Protein AF-A0A3D4JXI5-F1 (afdb_monomer)

Sequence (313 aa):
TSILQLLASNSNTFENLFPTVEKEKITVEIDEKLNSVN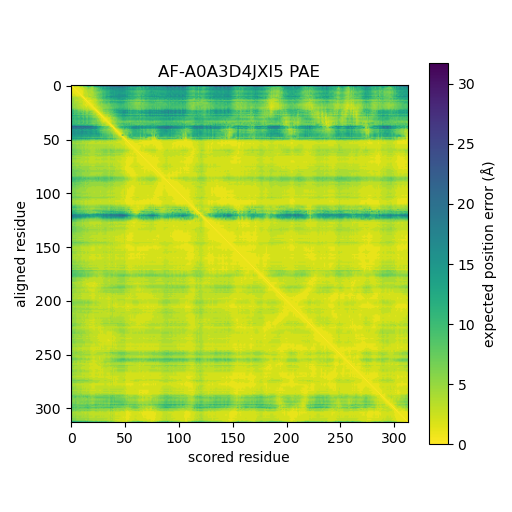PRNIIIKKHGIAQPKVFAPVFPGTNCEYDTLNAFAKEGAVISSLPLININHQLLDESIDAWVEEIKTSQILAFSGGFSAGDEPDGSAKFIVNVLKNEKMRNAVHELLDRDGMIIGICNGFQALVKSGLLPYGRIKDLDENSPTLAHNAIRRHISQMVNVKVVNDESPWLKGMKDQVFTIPISHGEGRFMASEAEIQKLYENGQIATQYLDLEGNIAHGMPFNPNNSLFGIEGITSPCGKIFGRMGHPERFAEGLFKNIPTVNYHNIFKNGVEYFK

Radius of gyration: 19.29 Å; Cα contacts (8 Å, |Δi|>4): 688; chains: 1; bounding box: 51×41×65 Å

Solvent-accessible surface area (backbone atoms only — not comparable to full-atom values): 16269 Å² total; per-residue (Å²): 134,53,71,67,55,54,52,49,60,66,55,59,77,46,32,93,82,56,47,83,58,53,94,71,78,68,80,59,90,72,69,73,83,40,59,36,69,48,75,65,88,57,84,80,71,90,65,67,35,87,56,40,29,35,34,32,71,39,50,59,48,43,72,31,52,68,41,44,44,50,45,31,40,76,58,50,32,44,71,47,71,52,67,56,42,73,90,45,72,67,49,32,52,54,31,51,54,53,48,37,57,48,43,74,73,29,41,31,44,41,34,40,24,54,32,29,57,72,23,47,97,80,43,69,18,49,54,55,27,55,52,49,66,36,66,67,46,38,51,37,55,49,52,32,46,75,73,70,27,36,38,41,16,29,34,31,15,19,40,20,34,29,73,26,23,32,30,64,68,61,43,78,46,92,79,60,94,75,52,56,43,61,37,62,12,65,53,71,45,72,45,74,51,77,34,37,34,31,26,76,35,24,82,26,59,47,37,56,91,37,54,76,42,72,37,39,32,44,35,72,46,41,53,58,11,36,46,60,49,70,70,56,50,50,51,34,31,25,48,40,22,47,23,27,28,18,20,42,95,89,67,46,79,11,68,22,59,81,37,14,67,30,46,14,49,66,10,46,44,23,39,26,12,75,63,25,44,33,40,28,26,45,52,41,59,44,78,62,53,94,86,55,66,81,92,43,88,66,54,58,90,62,60,41,44,46,31,54,42,59,58,32,65

pLDDT: mean 93.9, std 5.45, range [70.25, 98.88]

Nearest PDB structures (foldseek):
  7dw7-assembly1_A  TM=8.541E-01  e=3.099E-19  Salmonella enterica subsp. enterica serovar Typhimurium
  3ugj-assembly1_A  TM=8.564E-01  e=5.501E-19  Salmonella enterica subsp. enterica serovar Typhimurium
  4lgy-assembly1_A  TM=8.695E-01  e=3.496E-18  Salmonella enterica subsp. enterica serovar Typhimurium str. LT2
  6lyo-assembly1_A  TM=8.639E-01  e=3.496E-18  Salmonella enterica subsp. enterica serovar Typhimurium str. LT2
  3ujn-assembly1_A  TM=8.535E-01  e=3.971E-18  Salmonella enterica subsp. enterica serovar Typhimurium

Structure (mmCIF, N/CA/C/O backbone):
data_AF-A0A3D4JXI5-F1
#
_entry.id   AF-A0A3D4JXI5-F1
#
loop_
_atom_site.group_PDB
_atom_site.id
_atom_site.type_symbol
_atom_site.label_atom_id
_atom_site.label_alt_id
_atom_site.label_comp_id
_atom_site.label_asym_id
_atom_site.label_entity_id
_atom_site.label_seq_id
_atom_site.pdbx_PDB_ins_code
_atom_site.Cartn_x
_atom_site.Cartn_y
_atom_site.Cartn_z
_atom_site.occupancy
_atom_site.B_iso_or_equiv
_atom_site.auth_seq_id
_atom_site.auth_comp_id
_atom_site.auth_asym_id
_atom_site.auth_atom_id
_atom_site.pdbx_PDB_model_num
ATOM 1 N N . THR A 1 1 ? 18.768 6.872 -40.657 1.00 71.50 1 THR A N 1
ATOM 2 C CA . THR A 1 1 ? 18.827 6.281 -39.307 1.00 71.50 1 THR A CA 1
ATOM 3 C C . THR A 1 1 ? 17.462 5.732 -38.961 1.00 71.50 1 THR A C 1
ATOM 5 O O . THR A 1 1 ? 16.488 6.442 -39.176 1.00 71.50 1 THR A O 1
ATOM 8 N N . SER A 1 2 ? 17.354 4.476 -38.525 1.00 92.50 2 SER A N 1
ATOM 9 C CA . SER A 1 2 ? 16.072 3.897 -38.093 1.00 92.50 2 SER A CA 1
ATOM 10 C C . SER A 1 2 ? 15.667 4.412 -36.705 1.00 92.50 2 SER A C 1
ATOM 12 O O . SER A 1 2 ? 16.518 4.879 -35.947 1.00 92.50 2 SER A O 1
ATOM 14 N N . ILE A 1 3 ? 14.384 4.296 -36.341 1.00 91.00 3 ILE A N 1
ATOM 15 C CA . ILE A 1 3 ? 13.904 4.625 -34.983 1.00 91.00 3 ILE A CA 1
ATOM 16 C C . ILE A 1 3 ? 14.687 3.833 -33.927 1.00 91.00 3 ILE A C 1
ATOM 18 O O . ILE A 1 3 ? 15.113 4.399 -32.926 1.00 91.00 3 ILE A O 1
ATOM 22 N N . LEU A 1 4 ? 14.960 2.551 -34.187 1.00 89.44 4 LEU A N 1
ATOM 23 C CA . LEU A 1 4 ? 15.744 1.696 -33.291 1.00 89.44 4 LEU A CA 1
ATOM 24 C C . LEU A 1 4 ? 17.171 2.217 -33.083 1.00 89.44 4 LEU A C 1
ATOM 26 O O . LEU A 1 4 ? 17.667 2.213 -31.962 1.00 89.44 4 LEU A O 1
ATOM 30 N N . GLN A 1 5 ? 17.820 2.705 -34.144 1.00 89.06 5 GLN A N 1
ATOM 31 C CA . GLN A 1 5 ? 19.152 3.303 -34.036 1.00 89.06 5 GLN A CA 1
ATOM 32 C C . GLN A 1 5 ? 19.126 4.593 -33.208 1.00 89.06 5 GLN A C 1
ATOM 34 O O . GLN A 1 5 ? 20.015 4.797 -32.389 1.00 89.06 5 GLN A O 1
ATOM 39 N N . LEU A 1 6 ? 18.101 5.436 -33.379 1.00 91.62 6 LEU A N 1
ATOM 40 C CA . LEU A 1 6 ? 17.942 6.658 -32.584 1.00 91.62 6 LEU A CA 1
ATOM 41 C C . LEU A 1 6 ? 17.697 6.349 -31.101 1.00 91.62 6 LEU A C 1
ATOM 43 O O . LEU A 1 6 ? 18.315 6.974 -30.242 1.00 91.62 6 LEU A O 1
ATOM 47 N N . LEU A 1 7 ? 16.846 5.363 -30.800 1.00 86.62 7 LEU A N 1
ATOM 48 C CA . LEU A 1 7 ? 16.596 4.906 -29.430 1.00 86.62 7 LEU A CA 1
ATOM 49 C C . LEU A 1 7 ? 17.871 4.358 -28.783 1.00 86.62 7 LEU A C 1
ATOM 51 O O . LEU A 1 7 ? 18.199 4.746 -27.665 1.00 86.62 7 LEU A O 1
ATOM 55 N N . ALA A 1 8 ? 18.629 3.528 -29.503 1.00 86.25 8 ALA A N 1
ATOM 56 C CA . ALA A 1 8 ? 19.901 3.008 -29.015 1.00 86.25 8 ALA A CA 1
ATOM 57 C C . ALA A 1 8 ? 20.907 4.137 -28.731 1.00 86.25 8 ALA A C 1
ATOM 59 O O . ALA A 1 8 ? 21.524 4.159 -27.669 1.00 86.25 8 ALA A O 1
ATOM 60 N N . SER A 1 9 ? 21.048 5.116 -29.633 1.00 87.50 9 SER A N 1
ATOM 61 C CA . SER A 1 9 ? 21.922 6.276 -29.405 1.00 87.50 9 SER A CA 1
ATOM 62 C C . SER A 1 9 ? 21.508 7.101 -28.181 1.00 87.50 9 SER A C 1
ATOM 64 O O . SER A 1 9 ? 22.375 7.562 -27.439 1.00 87.50 9 SER A O 1
ATOM 66 N N . ASN A 1 10 ? 20.202 7.264 -27.952 1.00 86.06 10 ASN A N 1
ATOM 67 C CA . ASN A 1 10 ? 19.676 7.989 -26.800 1.00 86.06 10 ASN A CA 1
ATOM 68 C C . ASN A 1 10 ? 19.966 7.266 -25.474 1.00 86.06 10 ASN A C 1
ATOM 70 O O . ASN A 1 10 ? 20.426 7.895 -24.526 1.00 86.06 10 ASN A O 1
ATOM 74 N N . SER A 1 11 ? 19.737 5.952 -25.412 1.00 84.56 11 SER A N 1
ATOM 75 C CA . SER A 1 11 ? 19.880 5.189 -24.165 1.00 84.56 11 SER A CA 1
ATOM 76 C C . SER A 1 11 ? 21.339 4.854 -23.823 1.00 84.56 11 SER A C 1
ATOM 78 O O . SER A 1 11 ? 21.721 4.881 -22.658 1.00 84.56 11 SER A O 1
ATOM 80 N N . ASN A 1 12 ? 22.197 4.608 -24.820 1.00 87.69 12 ASN A N 1
ATOM 81 C CA . ASN A 1 12 ? 23.542 4.065 -24.581 1.00 87.69 12 ASN A CA 1
ATOM 82 C C . ASN A 1 12 ? 24.530 5.047 -23.935 1.00 87.69 12 ASN A C 1
ATOM 84 O O . ASN A 1 12 ? 25.480 4.612 -23.287 1.00 87.69 12 ASN A O 1
ATOM 88 N N . THR A 1 13 ? 24.348 6.360 -24.116 1.00 88.88 13 THR A N 1
ATOM 89 C CA . THR A 1 13 ? 25.360 7.364 -23.729 1.00 88.88 13 THR A CA 1
ATOM 90 C C . THR A 1 13 ? 25.667 7.341 -22.229 1.00 88.88 13 THR A C 1
ATOM 92 O O . THR A 1 13 ? 26.823 7.488 -21.835 1.00 88.88 13 THR A O 1
ATOM 95 N N . PHE A 1 14 ? 24.651 7.121 -21.391 1.00 88.88 14 PHE A N 1
ATOM 96 C CA . PHE A 1 14 ? 24.797 7.130 -19.935 1.00 88.88 14 PHE A CA 1
ATOM 97 C C . PHE A 1 14 ? 24.401 5.817 -19.259 1.00 88.88 14 PHE A C 1
ATOM 99 O O . PHE A 1 14 ? 24.351 5.783 -18.034 1.00 88.88 14 PHE A O 1
ATOM 106 N N . GLU A 1 15 ? 24.174 4.735 -20.006 1.00 89.38 15 GLU A N 1
ATOM 107 C CA . GLU A 1 15 ? 23.682 3.463 -19.452 1.00 89.38 15 GLU A CA 1
ATOM 108 C C . GLU A 1 15 ? 24.575 2.921 -18.318 1.00 89.38 15 GLU A C 1
ATOM 110 O O . GLU A 1 15 ? 24.085 2.422 -17.310 1.00 89.38 15 GLU A O 1
ATOM 115 N N . ASN A 1 16 ? 25.895 3.118 -18.417 1.00 86.62 16 ASN A N 1
ATOM 116 C CA . ASN A 1 16 ? 26.846 2.703 -17.377 1.00 86.62 16 ASN A CA 1
ATOM 117 C C . ASN A 1 16 ? 26.710 3.481 -16.051 1.00 86.62 16 ASN A C 1
ATOM 119 O O . ASN A 1 16 ? 27.114 2.973 -15.007 1.00 86.62 16 ASN A O 1
ATOM 123 N N . LEU A 1 17 ? 26.192 4.714 -16.087 1.00 87.44 17 LEU A N 1
ATOM 124 C CA . LEU A 1 17 ? 26.004 5.582 -14.913 1.00 87.44 17 LEU A CA 1
ATOM 125 C C . LEU A 1 17 ? 24.549 5.575 -14.425 1.00 87.44 17 LEU A C 1
ATOM 127 O O . LEU A 1 17 ? 24.283 5.624 -13.226 1.00 87.44 17 LEU A O 1
ATOM 131 N N . PHE A 1 18 ? 23.610 5.513 -15.364 1.00 87.31 18 PHE A N 1
ATOM 132 C CA . PHE A 1 18 ? 22.175 5.619 -15.164 1.00 87.31 18 PHE A CA 1
ATOM 133 C C . PHE A 1 18 ? 21.481 4.447 -15.859 1.00 87.31 18 PHE A C 1
ATOM 135 O O . PHE A 1 18 ? 20.815 4.669 -16.872 1.00 87.31 18 PHE A O 1
ATOM 142 N N . PRO A 1 19 ? 21.603 3.222 -15.314 1.00 88.69 19 PRO A N 1
ATOM 143 C CA . PRO A 1 19 ? 21.031 2.041 -15.941 1.00 88.69 19 PRO A CA 1
ATOM 144 C C . PRO A 1 19 ? 19.531 2.221 -16.171 1.00 88.69 19 PRO A C 1
ATOM 146 O O . PRO A 1 19 ? 18.818 2.749 -15.303 1.00 88.69 19 PRO A O 1
ATOM 149 N N . THR A 1 20 ? 19.084 1.817 -17.355 1.00 87.88 20 THR A N 1
ATOM 150 C CA . THR A 1 20 ? 17.682 1.813 -17.792 1.00 87.88 20 THR A CA 1
ATOM 151 C C . THR A 1 20 ? 17.070 0.417 -17.758 1.00 87.88 20 THR A C 1
ATOM 153 O O . THR A 1 20 ? 15.849 0.290 -17.808 1.00 87.88 20 THR A O 1
ATOM 156 N N . VAL A 1 21 ? 17.908 -0.609 -17.608 1.00 89.94 21 VAL A N 1
ATOM 157 C CA . VAL A 1 21 ? 17.523 -2.006 -17.405 1.00 89.94 21 VAL A CA 1
ATOM 158 C C . VAL A 1 21 ? 18.323 -2.617 -16.259 1.00 89.94 21 VAL A C 1
ATOM 160 O O . VAL A 1 21 ? 19.454 -2.221 -15.965 1.00 89.94 21 VAL A O 1
ATOM 163 N N . GLU A 1 22 ? 17.734 -3.583 -15.568 1.00 90.94 22 GLU A N 1
ATOM 164 C CA . GLU A 1 22 ? 18.432 -4.358 -14.553 1.00 90.94 22 GLU A CA 1
ATOM 165 C C . GLU A 1 22 ? 19.528 -5.248 -15.155 1.00 90.94 22 GLU A C 1
ATOM 167 O O . GLU A 1 22 ? 19.431 -5.728 -16.282 1.00 90.94 22 GLU A O 1
ATOM 172 N N . LYS A 1 23 ? 20.576 -5.514 -14.367 1.00 86.81 23 LYS A N 1
ATOM 173 C CA . LYS A 1 23 ? 21.650 -6.440 -14.765 1.00 86.81 23 LYS A CA 1
ATOM 174 C C . LYS A 1 23 ? 21.191 -7.896 -14.796 1.00 86.81 23 LYS A C 1
ATOM 176 O O . LYS A 1 23 ? 21.670 -8.675 -15.610 1.00 86.81 23 LYS A O 1
ATOM 181 N N . GLU A 1 24 ? 20.299 -8.251 -13.876 1.00 84.69 24 GLU A N 1
ATOM 182 C CA . GLU A 1 24 ? 19.802 -9.609 -13.691 1.00 84.69 24 GLU A CA 1
ATOM 183 C C . GLU A 1 24 ? 18.286 -9.584 -13.545 1.00 84.69 24 GLU A C 1
ATOM 185 O O . GLU A 1 24 ? 17.730 -8.931 -12.654 1.00 84.69 24 GLU A O 1
ATOM 190 N N . LYS A 1 25 ? 17.627 -10.343 -14.416 1.00 80.75 25 LYS A N 1
ATOM 191 C CA . LYS A 1 25 ? 16.195 -10.600 -14.364 1.00 80.75 25 LYS A CA 1
ATOM 192 C C . LYS A 1 25 ? 15.970 -11.898 -13.599 1.00 80.75 25 LYS A C 1
ATOM 194 O O . LYS A 1 25 ? 16.387 -12.963 -14.050 1.00 80.75 25 LYS A O 1
ATOM 199 N N . ILE A 1 26 ? 15.334 -11.797 -12.435 1.00 79.69 26 ILE A N 1
ATOM 200 C CA . ILE A 1 26 ? 14.992 -12.962 -11.617 1.00 79.69 26 ILE A CA 1
ATOM 201 C C . ILE A 1 26 ? 13.543 -13.314 -11.918 1.00 79.69 26 ILE A C 1
ATOM 203 O O . ILE A 1 26 ? 12.643 -12.495 -11.723 1.00 79.69 26 ILE A O 1
ATOM 207 N N . THR A 1 27 ? 13.332 -14.532 -12.396 1.00 83.31 27 THR A N 1
ATOM 208 C CA . THR A 1 27 ? 12.001 -15.056 -12.693 1.00 83.31 27 THR A CA 1
ATOM 209 C C . THR A 1 27 ? 11.683 -16.126 -11.667 1.00 83.31 27 THR A C 1
ATOM 211 O O . THR A 1 27 ? 12.518 -16.974 -11.373 1.00 83.31 27 THR A O 1
ATOM 214 N N . VAL A 1 28 ? 10.484 -16.043 -11.108 1.00 84.12 28 VAL A N 1
ATOM 215 C CA . VAL A 1 28 ? 9.896 -17.092 -10.283 1.00 84.12 28 VAL A CA 1
ATOM 216 C C . VAL A 1 28 ? 8.708 -17.586 -11.088 1.00 84.12 28 VAL A C 1
ATOM 218 O O . VAL A 1 28 ? 7.843 -16.779 -11.429 1.00 84.12 28 VAL A O 1
ATOM 221 N N . GLU A 1 29 ? 8.712 -18.860 -11.458 1.00 81.62 29 GLU A N 1
ATOM 222 C CA . GLU A 1 29 ? 7.625 -19.477 -12.213 1.00 81.62 29 GLU A CA 1
ATOM 223 C C . GLU A 1 29 ? 6.765 -20.283 -11.246 1.00 81.62 29 GLU A C 1
ATOM 225 O O . GLU A 1 29 ? 7.234 -21.226 -10.616 1.00 81.62 29 GLU A O 1
ATOM 230 N N . ILE A 1 30 ? 5.502 -19.890 -11.108 1.00 85.19 30 ILE A N 1
ATOM 231 C CA . ILE A 1 30 ? 4.518 -20.580 -10.273 1.00 85.19 30 ILE A CA 1
ATOM 232 C C . ILE A 1 30 ? 3.360 -20.974 -11.180 1.00 85.19 30 ILE A C 1
ATOM 234 O O . ILE A 1 30 ? 2.930 -20.175 -12.012 1.00 85.19 30 ILE A O 1
ATOM 238 N N . ASP A 1 31 ? 2.858 -22.202 -11.029 1.00 85.75 31 ASP A N 1
ATOM 239 C CA . ASP A 1 31 ? 1.669 -22.652 -11.756 1.00 85.75 31 ASP A CA 1
ATOM 240 C C . ASP A 1 31 ? 0.478 -21.771 -11.362 1.00 85.75 31 ASP A C 1
ATOM 242 O O . ASP A 1 31 ? 0.064 -21.755 -10.203 1.00 85.75 31 ASP A O 1
ATOM 246 N N . GLU A 1 32 ? -0.090 -21.048 -12.329 1.00 80.31 32 GLU A N 1
ATOM 247 C CA . GLU A 1 32 ? -1.225 -20.149 -12.107 1.00 80.31 32 GLU A CA 1
ATOM 248 C C . GLU A 1 32 ? -2.439 -20.858 -11.488 1.00 80.31 32 GLU A C 1
ATOM 250 O O . GLU A 1 32 ? -3.246 -20.235 -10.794 1.00 80.31 32 GLU A O 1
ATOM 255 N N . LYS A 1 33 ? -2.552 -22.182 -11.671 1.00 85.19 33 LYS A N 1
ATOM 256 C CA . LYS A 1 33 ? -3.596 -23.004 -11.040 1.00 85.19 33 LYS A CA 1
ATOM 257 C C . LYS A 1 33 ? -3.494 -23.039 -9.521 1.00 85.19 33 LYS A C 1
ATOM 259 O O . LYS A 1 33 ? -4.474 -23.400 -8.878 1.00 85.19 33 LYS A O 1
ATOM 264 N N . LEU A 1 34 ? -2.339 -22.687 -8.958 1.00 86.62 34 LEU A N 1
ATOM 265 C CA . LEU A 1 34 ? -2.133 -22.591 -7.519 1.00 86.62 34 LEU A CA 1
ATOM 266 C C . LEU A 1 34 ? -2.737 -21.319 -6.923 1.00 86.62 34 LEU A C 1
ATOM 268 O O . LEU A 1 34 ? -2.837 -21.236 -5.706 1.00 86.62 34 LEU A O 1
ATOM 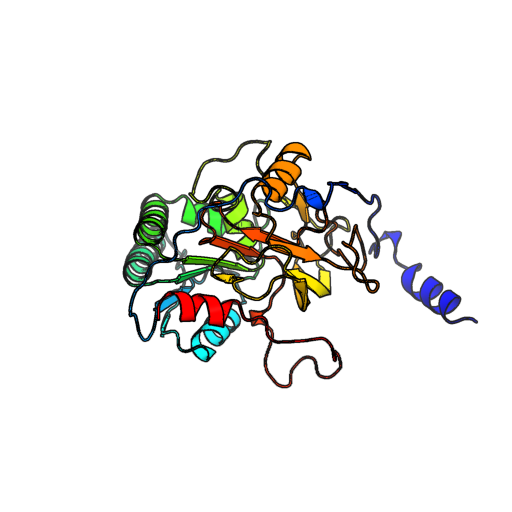272 N N . ASN A 1 35 ? -3.181 -20.343 -7.721 1.00 86.44 35 ASN A N 1
ATOM 273 C CA . ASN A 1 35 ? -3.765 -19.123 -7.172 1.00 86.44 35 ASN A CA 1
ATOM 274 C C . ASN A 1 35 ? -4.981 -19.443 -6.292 1.00 86.44 35 ASN A C 1
ATOM 276 O O . ASN A 1 35 ? -6.023 -19.873 -6.788 1.00 86.44 35 ASN A O 1
ATOM 280 N N . SER A 1 36 ? -4.870 -19.148 -4.996 1.00 85.88 36 SER A N 1
ATOM 281 C CA . SER A 1 36 ? -5.967 -19.295 -4.031 1.00 85.88 36 SER A CA 1
ATOM 282 C C . SER A 1 36 ? -6.486 -20.736 -3.872 1.00 85.88 36 SER A C 1
ATOM 284 O O . SER A 1 36 ? -7.653 -20.942 -3.538 1.00 85.88 36 SER A O 1
ATOM 286 N N . VAL A 1 37 ? -5.639 -21.753 -4.092 1.00 87.38 37 VAL A N 1
ATOM 287 C CA . VAL A 1 37 ? -6.002 -23.167 -3.843 1.00 87.38 37 VAL A CA 1
ATOM 288 C C . VAL A 1 37 ? -6.237 -23.483 -2.368 1.00 87.38 37 VAL A C 1
ATOM 290 O O . VAL A 1 37 ? -6.928 -24.454 -2.061 1.00 87.38 37 VAL A O 1
ATOM 293 N N . ASN A 1 38 ? -5.710 -22.655 -1.462 1.00 83.31 38 ASN A N 1
ATOM 294 C CA . ASN A 1 38 ? -6.035 -22.669 -0.042 1.00 83.31 38 ASN A CA 1
ATOM 295 C C . ASN A 1 38 ? -7.099 -21.585 0.219 1.00 83.31 38 ASN A C 1
ATOM 297 O O . ASN A 1 38 ? -6.740 -20.440 0.517 1.00 83.31 38 ASN A O 1
ATOM 301 N N . PRO A 1 39 ? -8.404 -21.901 0.088 1.00 70.25 39 PRO A N 1
ATOM 302 C CA . PRO A 1 39 ? -9.462 -20.901 0.156 1.00 70.25 39 PRO A CA 1
ATOM 303 C C . PRO A 1 39 ? -9.462 -20.192 1.510 1.00 70.25 39 PRO A C 1
ATOM 305 O O . PRO A 1 39 ? -9.498 -20.825 2.571 1.00 70.25 39 PRO A O 1
ATOM 308 N N . ARG A 1 40 ? -9.465 -18.858 1.479 1.00 82.81 40 ARG A N 1
ATOM 309 C CA . ARG A 1 40 ? -9.538 -18.035 2.688 1.00 82.81 40 ARG A CA 1
ATOM 310 C C . ARG A 1 40 ? -10.986 -17.767 3.058 1.00 82.81 40 ARG A C 1
ATOM 312 O O . ARG A 1 40 ? -11.760 -17.236 2.266 1.00 82.81 40 ARG A O 1
ATOM 319 N N . ASN A 1 41 ? -11.348 -18.049 4.306 1.00 75.69 41 ASN A N 1
ATOM 320 C CA . ASN A 1 41 ? -12.640 -17.629 4.836 1.00 75.69 41 ASN A CA 1
ATOM 321 C C . ASN A 1 41 ? -12.564 -16.170 5.314 1.00 75.69 41 ASN A C 1
ATOM 323 O O . ASN A 1 41 ? -12.310 -15.897 6.490 1.00 75.69 41 ASN A O 1
ATOM 327 N N . ILE A 1 42 ? -12.735 -15.223 4.388 1.00 83.81 42 ILE A N 1
ATOM 328 C CA . ILE A 1 42 ? -12.790 -13.794 4.712 1.00 83.81 42 ILE A CA 1
ATOM 329 C C . ILE A 1 42 ? -14.192 -13.455 5.214 1.00 83.81 42 ILE A C 1
ATOM 331 O O . ILE A 1 42 ? -15.161 -13.394 4.458 1.00 83.81 42 ILE A O 1
ATOM 335 N N . ILE A 1 43 ? -14.290 -13.192 6.515 1.00 81.88 43 ILE A N 1
ATOM 336 C CA . ILE A 1 43 ? -15.542 -12.775 7.142 1.00 81.88 43 ILE A CA 1
ATOM 337 C C . ILE A 1 43 ? -15.817 -11.309 6.773 1.00 81.88 43 ILE A C 1
ATOM 339 O O . ILE A 1 43 ? -15.021 -10.407 7.052 1.00 81.88 43 ILE A O 1
ATOM 343 N N . ILE A 1 44 ? -16.965 -11.074 6.141 1.00 81.19 44 ILE A N 1
ATOM 344 C CA . ILE A 1 44 ? -17.505 -9.744 5.842 1.00 81.19 44 ILE A CA 1
ATOM 345 C C . ILE A 1 44 ? -18.611 -9.466 6.856 1.00 81.19 44 ILE A C 1
ATOM 347 O O . ILE A 1 44 ? -19.638 -10.149 6.847 1.00 81.19 44 ILE A O 1
ATOM 351 N N . LYS A 1 45 ? -18.402 -8.499 7.755 1.00 83.50 45 LYS A N 1
ATOM 352 C CA . LYS A 1 45 ? -19.417 -8.110 8.740 1.00 83.50 45 LYS A CA 1
ATOM 353 C C . LYS A 1 45 ? -20.302 -7.002 8.177 1.00 83.50 45 LYS A C 1
ATOM 355 O O . LYS A 1 45 ? -19.899 -6.237 7.308 1.00 83.50 45 LYS A O 1
ATOM 360 N N . LYS A 1 46 ? -21.529 -6.916 8.691 1.00 84.19 46 LYS A N 1
ATOM 361 C CA . LYS A 1 46 ? -22.424 -5.784 8.441 1.00 84.19 46 LYS A CA 1
ATOM 362 C C . LYS A 1 46 ? -22.225 -4.758 9.552 1.00 84.19 46 LYS A C 1
ATOM 364 O O . LYS A 1 46 ? -22.387 -5.107 10.718 1.00 84.19 46 LYS A O 1
ATOM 369 N N . HIS A 1 47 ? -21.907 -3.519 9.192 1.00 88.31 47 HIS A N 1
ATOM 370 C CA . HIS A 1 47 ? -21.629 -2.454 10.159 1.00 88.31 47 HIS A CA 1
ATOM 371 C C . HIS A 1 47 ? -22.770 -1.434 10.265 1.00 88.31 47 HIS A C 1
ATOM 373 O O . HIS A 1 47 ? -23.126 -1.052 11.378 1.00 88.31 47 HIS A O 1
ATOM 379 N N . GLY A 1 48 ? -23.376 -1.023 9.141 1.00 83.75 48 GLY A N 1
ATOM 380 C CA . GLY A 1 48 ? -24.428 0.000 9.133 1.00 83.75 48 GLY A CA 1
ATOM 381 C C . GLY A 1 48 ? -23.910 1.414 9.422 1.00 83.75 48 GLY A C 1
ATOM 382 O O . GLY A 1 48 ? -24.651 2.242 9.953 1.00 83.75 48 GLY A O 1
ATOM 383 N N . ILE A 1 49 ? -22.634 1.688 9.132 1.00 88.50 49 ILE A N 1
ATOM 384 C CA . ILE A 1 49 ? -21.977 2.975 9.379 1.00 88.50 49 ILE A CA 1
ATOM 385 C C . ILE A 1 49 ? -22.097 3.822 8.111 1.00 88.50 49 ILE A C 1
ATOM 387 O O . ILE A 1 49 ? -21.383 3.616 7.134 1.00 88.50 49 ILE A O 1
ATOM 391 N N . ALA A 1 50 ? -22.987 4.816 8.136 1.00 84.44 50 ALA A N 1
ATOM 392 C CA . ALA A 1 50 ? -23.276 5.645 6.963 1.00 84.44 50 ALA A CA 1
ATOM 393 C C . ALA A 1 50 ? -22.039 6.377 6.401 1.00 84.44 50 ALA A C 1
ATOM 395 O O . ALA A 1 50 ? -21.911 6.529 5.185 1.00 84.44 50 ALA A O 1
ATOM 396 N N . GLN A 1 51 ? -21.140 6.828 7.281 1.00 93.06 51 GLN A N 1
ATOM 397 C CA . GLN A 1 51 ? -19.906 7.531 6.927 1.00 93.06 51 GLN A CA 1
ATOM 398 C C . GLN A 1 51 ? -18.747 7.004 7.789 1.00 93.06 51 GLN A C 1
ATOM 400 O O . GLN A 1 51 ? -18.574 7.470 8.918 1.00 93.06 51 GLN A O 1
ATOM 405 N N . PRO A 1 52 ? -17.975 6.007 7.320 1.00 97.38 52 PRO A N 1
ATOM 406 C CA . PRO A 1 52 ? -16.823 5.518 8.069 1.00 97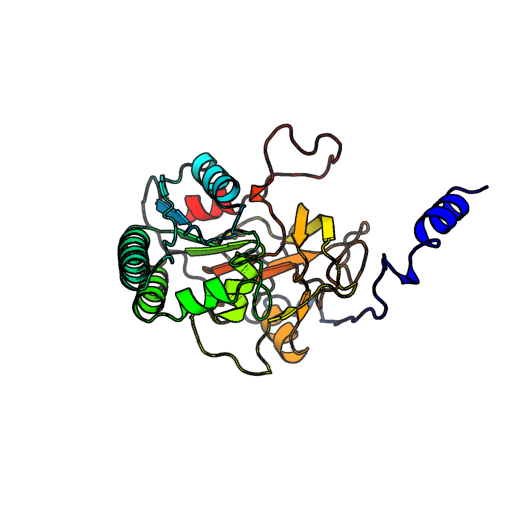.38 52 PRO A CA 1
ATOM 407 C C . PRO A 1 52 ? -15.757 6.607 8.207 1.00 97.38 52 PRO A C 1
ATOM 409 O O . PRO A 1 52 ? -15.537 7.398 7.285 1.00 97.38 52 PRO A O 1
ATOM 412 N N . LYS A 1 53 ? -15.078 6.625 9.356 1.00 98.56 53 LYS A N 1
ATOM 413 C CA . LYS A 1 53 ? -13.958 7.529 9.615 1.00 98.56 53 LYS A CA 1
ATOM 414 C C . LYS A 1 53 ? -12.638 6.888 9.177 1.00 98.56 53 LYS A C 1
ATOM 416 O O . LYS A 1 53 ? -12.333 5.751 9.548 1.00 98.56 53 LYS A O 1
ATOM 421 N N . VAL A 1 54 ? -11.861 7.632 8.399 1.00 98.81 54 VAL A N 1
ATOM 422 C CA . VAL A 1 54 ? -10.513 7.288 7.942 1.00 98.81 54 VAL A CA 1
ATOM 423 C C . VAL A 1 54 ? -9.524 8.183 8.673 1.00 98.81 54 VAL A C 1
ATOM 425 O O . VAL A 1 54 ? -9.625 9.408 8.595 1.00 98.81 54 VAL A O 1
ATOM 428 N N . PHE A 1 55 ? -8.552 7.576 9.343 1.00 98.75 55 PHE A N 1
ATOM 429 C CA . PHE A 1 55 ? -7.428 8.289 9.934 1.00 98.75 55 PHE A CA 1
ATOM 430 C C . PHE A 1 55 ? -6.147 8.005 9.148 1.00 98.75 55 PHE A C 1
ATOM 432 O O . PHE A 1 55 ? -5.795 6.844 8.926 1.00 98.75 55 PHE A O 1
ATOM 439 N N . ALA A 1 56 ? -5.450 9.066 8.741 1.00 98.50 56 ALA A N 1
ATOM 440 C CA . ALA A 1 56 ? -4.118 8.983 8.153 1.00 98.50 56 ALA A CA 1
ATOM 441 C C . ALA A 1 56 ? -3.105 9.737 9.034 1.00 98.50 56 ALA A C 1
ATOM 443 O O . ALA A 1 56 ? -3.134 10.973 9.074 1.00 98.50 56 ALA A O 1
ATOM 444 N N . PRO A 1 57 ? -2.213 9.034 9.753 1.00 97.94 57 PRO A N 1
ATOM 445 C CA . PRO A 1 57 ? -1.121 9.680 10.470 1.00 97.94 57 PRO A CA 1
ATOM 446 C C . PRO A 1 57 ? -0.167 10.381 9.495 1.00 97.94 57 PRO A C 1
ATOM 448 O O . PRO A 1 57 ? 0.204 9.812 8.467 1.00 97.94 57 PRO A O 1
ATOM 451 N N . VAL A 1 58 ? 0.259 11.600 9.835 1.00 97.69 58 VAL A N 1
ATOM 452 C CA . VAL A 1 58 ? 1.225 12.377 9.042 1.00 97.69 58 VAL A CA 1
ATOM 453 C C . VAL A 1 58 ? 2.588 12.278 9.717 1.00 97.69 58 VAL A C 1
ATOM 455 O O . VAL A 1 58 ? 2.779 12.757 10.837 1.00 97.69 58 VAL A O 1
ATOM 458 N N . PHE A 1 59 ? 3.553 11.661 9.045 1.00 96.31 59 PHE A N 1
ATOM 459 C CA . PHE A 1 59 ? 4.925 11.577 9.529 1.00 96.31 59 PHE A CA 1
ATOM 460 C C . PHE A 1 59 ? 5.763 12.712 8.924 1.00 96.31 59 PHE A C 1
ATOM 462 O O . PHE A 1 59 ? 5.558 13.103 7.777 1.00 96.31 59 PHE A O 1
ATOM 469 N N . PRO A 1 60 ? 6.778 13.225 9.636 1.00 94.69 60 PRO A N 1
ATOM 470 C CA . PRO A 1 60 ? 7.832 14.010 9.008 1.00 94.69 60 PRO A CA 1
ATOM 471 C C . PRO A 1 60 ? 8.380 13.316 7.745 1.00 94.69 60 PRO A C 1
ATOM 473 O O . PRO A 1 60 ? 8.984 12.248 7.837 1.00 94.69 60 PRO A O 1
ATOM 476 N N . GLY A 1 61 ? 8.160 13.916 6.571 1.00 93.12 61 GLY A N 1
ATOM 477 C CA . GLY A 1 61 ? 8.662 13.446 5.271 1.00 93.12 61 GLY A CA 1
ATOM 478 C C . GLY A 1 61 ? 7.683 12.623 4.419 1.00 93.12 61 GLY A C 1
ATOM 479 O O . GLY A 1 61 ? 7.930 12.444 3.222 1.00 93.12 61 GLY A O 1
ATOM 480 N N . THR A 1 62 ? 6.558 12.158 4.970 1.00 94.75 62 THR A N 1
ATOM 481 C CA . THR A 1 62 ? 5.468 11.637 4.127 1.00 94.75 62 THR A CA 1
ATOM 482 C C . THR A 1 62 ? 4.823 12.787 3.335 1.00 94.75 62 THR A C 1
ATOM 484 O O . THR A 1 62 ? 4.984 13.958 3.692 1.00 94.75 62 THR A O 1
ATOM 487 N N . ASN A 1 63 ? 4.259 12.489 2.156 1.00 96.06 63 ASN A N 1
ATOM 488 C CA . ASN A 1 63 ? 3.874 13.538 1.195 1.00 96.06 63 ASN A CA 1
ATOM 489 C C . ASN A 1 63 ? 2.674 13.212 0.286 1.00 96.06 63 ASN A C 1
ATOM 491 O O . ASN A 1 63 ? 2.433 13.931 -0.682 1.00 96.06 63 ASN A O 1
ATOM 495 N N . CYS A 1 64 ? 1.952 12.124 0.558 1.00 96.81 64 CYS A N 1
ATOM 496 C CA . CYS A 1 64 ? 0.790 11.677 -0.226 1.00 96.81 64 CYS A CA 1
ATOM 497 C C . CYS A 1 64 ? -0.494 11.579 0.625 1.00 96.81 64 CYS A C 1
ATOM 499 O O . CYS A 1 64 ? -1.472 10.954 0.216 1.00 96.81 64 CYS A O 1
ATOM 501 N N . GLU A 1 65 ? -0.504 12.141 1.835 1.00 96.31 65 GLU A N 1
ATOM 502 C CA . GLU A 1 65 ? -1.621 12.047 2.782 1.00 96.31 65 GLU A CA 1
ATOM 503 C C . GLU A 1 65 ? -2.841 12.792 2.278 1.00 96.31 65 GLU A C 1
ATOM 505 O O . GLU A 1 65 ? -3.944 12.259 2.340 1.00 96.31 65 GLU A O 1
ATOM 510 N N . TYR A 1 66 ? -2.652 13.994 1.735 1.00 96.00 66 TYR A N 1
ATOM 511 C CA . TYR A 1 66 ? -3.760 14.760 1.176 1.00 96.00 66 TYR A CA 1
ATOM 512 C C . TYR A 1 66 ? -4.377 14.060 -0.031 1.00 96.00 66 TYR A C 1
ATOM 514 O O . TYR A 1 66 ? -5.598 13.985 -0.102 1.00 96.00 66 TYR A O 1
ATOM 522 N N . ASP A 1 67 ? -3.574 13.478 -0.923 1.00 96.75 67 ASP A N 1
ATOM 523 C CA . ASP A 1 67 ? -4.090 12.695 -2.051 1.00 96.75 67 ASP A CA 1
ATOM 524 C C . ASP A 1 67 ? -4.898 11.487 -1.550 1.00 96.75 67 ASP A C 1
ATOM 526 O O . ASP A 1 67 ? -6.040 11.274 -1.961 1.00 96.75 67 ASP A O 1
ATOM 530 N N . THR A 1 68 ? -4.344 10.747 -0.582 1.00 98.00 68 THR A N 1
ATOM 531 C CA . THR A 1 68 ? -4.989 9.575 0.030 1.00 98.00 68 THR A CA 1
ATOM 532 C C . THR A 1 68 ? -6.313 9.944 0.704 1.00 98.00 68 THR A C 1
ATOM 534 O O . THR A 1 68 ? -7.336 9.296 0.477 1.00 98.00 68 THR A O 1
ATOM 537 N N . LEU A 1 69 ? -6.327 11.002 1.518 1.00 97.94 69 LEU A N 1
ATOM 538 C CA . LEU A 1 69 ? -7.523 11.460 2.225 1.00 97.94 69 LEU A CA 1
ATOM 539 C C . LEU A 1 69 ? -8.560 12.031 1.256 1.00 97.94 69 LEU A C 1
ATOM 541 O O . LEU A 1 69 ? -9.740 11.723 1.395 1.00 97.94 69 LEU A O 1
ATOM 545 N N . ASN A 1 70 ? -8.147 12.788 0.238 1.00 97.44 70 ASN A N 1
ATOM 546 C CA . ASN A 1 70 ? -9.054 13.291 -0.793 1.00 97.44 70 ASN A CA 1
ATOM 547 C C . ASN A 1 70 ? -9.727 12.142 -1.556 1.00 97.44 70 ASN A C 1
ATOM 549 O O . ASN A 1 70 ? -10.929 12.206 -1.824 1.00 97.44 70 ASN A O 1
ATOM 553 N N . ALA A 1 71 ? -8.987 11.068 -1.854 1.00 97.75 71 ALA A N 1
ATOM 554 C CA . ALA A 1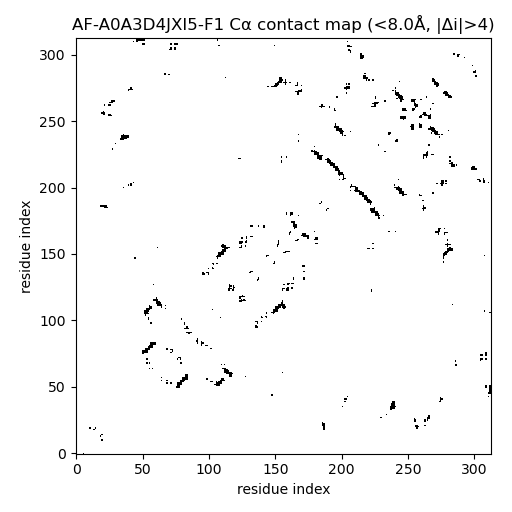 71 ? -9.536 9.878 -2.495 1.00 97.75 71 ALA A CA 1
ATOM 555 C C . ALA A 1 71 ? -10.605 9.188 -1.628 1.00 97.75 71 ALA A C 1
ATOM 557 O O . ALA A 1 71 ? -11.635 8.781 -2.156 1.00 97.75 71 ALA A O 1
ATOM 558 N N . PHE A 1 72 ? -10.419 9.113 -0.306 1.00 98.31 72 PHE A N 1
ATOM 559 C CA . PHE A 1 72 ? -11.439 8.599 0.618 1.00 98.31 72 PHE A CA 1
ATOM 560 C C . PHE A 1 72 ? -12.629 9.550 0.811 1.00 98.31 72 PHE A C 1
ATOM 562 O O . PHE A 1 72 ? -13.780 9.107 0.839 1.00 98.31 72 PHE A O 1
ATOM 569 N N . ALA A 1 73 ? -12.374 10.854 0.929 1.00 98.06 73 ALA A N 1
ATOM 570 C CA . ALA A 1 73 ? -13.412 11.868 1.098 1.00 98.06 73 ALA A CA 1
ATOM 571 C C . ALA A 1 73 ? -14.368 11.896 -0.102 1.00 98.06 73 ALA A C 1
ATOM 573 O O . ALA A 1 73 ? -15.582 11.991 0.080 1.00 98.06 73 ALA A O 1
ATOM 574 N N . LYS A 1 74 ? -13.838 11.723 -1.323 1.00 97.00 74 LYS A N 1
ATOM 575 C CA . LYS A 1 74 ? -14.631 11.605 -2.557 1.00 97.00 74 LYS A CA 1
ATOM 576 C C . LYS A 1 74 ? -15.657 10.466 -2.500 1.00 97.00 74 LYS A C 1
ATOM 578 O O . LYS A 1 74 ? -16.748 10.605 -3.044 1.00 97.00 74 LYS A O 1
ATOM 583 N N . GLU A 1 75 ? -15.337 9.379 -1.803 1.00 97.50 75 GLU A N 1
ATOM 584 C CA . GLU A 1 75 ? -16.202 8.199 -1.654 1.00 97.50 75 GLU A CA 1
ATOM 585 C C . GLU A 1 75 ? -17.159 8.304 -0.442 1.00 97.50 75 GLU A C 1
ATOM 587 O O . GLU A 1 75 ? -17.985 7.419 -0.180 1.00 97.50 75 GLU A O 1
ATOM 592 N N . GLY A 1 76 ? -17.100 9.428 0.284 1.00 97.25 76 GLY A N 1
ATOM 593 C CA . GLY A 1 76 ? -18.002 9.774 1.382 1.00 97.25 76 GLY A CA 1
ATOM 594 C C . GLY A 1 76 ? -17.507 9.385 2.777 1.00 97.25 76 GLY A C 1
ATOM 595 O O . GLY A 1 76 ? -18.329 9.272 3.687 1.00 97.25 76 GLY A O 1
ATOM 596 N N . ALA A 1 77 ? -16.203 9.156 2.955 1.00 98.25 77 ALA A N 1
ATOM 597 C CA . ALA A 1 77 ? -15.609 8.969 4.279 1.00 98.25 77 ALA A CA 1
ATOM 598 C C . ALA A 1 77 ? -15.472 10.294 5.046 1.00 98.25 77 ALA A C 1
ATOM 600 O O . ALA A 1 77 ? -15.218 11.345 4.457 1.00 98.25 77 ALA A O 1
ATOM 601 N N . VAL A 1 78 ? -15.539 10.223 6.377 1.00 98.50 78 VAL A N 1
ATOM 602 C CA . VAL A 1 78 ? -15.046 11.301 7.246 1.00 98.50 78 VAL A CA 1
ATOM 603 C C . VAL A 1 78 ? -13.536 11.141 7.371 1.00 98.50 78 VAL A C 1
ATOM 605 O O . VAL A 1 78 ? -13.064 10.081 7.771 1.00 98.50 78 VAL A O 1
ATOM 608 N N . ILE A 1 79 ? -12.771 12.174 7.034 1.00 98.56 79 ILE A N 1
ATOM 609 C CA . ILE A 1 79 ? -11.306 12.112 7.029 1.00 98.56 79 ILE A CA 1
ATOM 610 C C . ILE A 1 79 ? -10.703 12.837 8.233 1.00 98.56 79 ILE A C 1
ATOM 612 O O . ILE A 1 79 ? -11.211 13.870 8.664 1.00 98.56 79 ILE A O 1
ATOM 616 N N . SER A 1 80 ? -9.614 12.293 8.770 1.00 98.31 80 SER A N 1
ATOM 617 C CA . SER A 1 80 ? -8.837 12.890 9.855 1.00 98.31 80 SER A CA 1
ATOM 618 C C . SER A 1 80 ? -7.348 12.619 9.665 1.00 98.31 80 SER A C 1
ATOM 620 O O . SER A 1 80 ? -6.950 11.572 9.147 1.00 98.31 80 SER A O 1
ATOM 622 N N . SER A 1 81 ? -6.520 13.562 10.101 1.00 98.19 81 SER A N 1
ATOM 623 C CA . SER A 1 81 ? -5.065 13.456 10.056 1.00 98.19 81 SER A CA 1
ATOM 624 C C . SER A 1 81 ? -4.431 14.307 11.139 1.00 98.19 81 SER A C 1
ATOM 626 O O . SER A 1 81 ? -4.849 15.447 11.348 1.00 98.19 81 SER A O 1
ATOM 628 N N . LEU A 1 82 ? -3.384 13.786 11.774 1.00 98.06 82 LEU A N 1
ATOM 629 C CA . LEU A 1 82 ? -2.606 14.500 12.781 1.00 98.06 82 LEU A CA 1
ATOM 630 C C . LEU A 1 82 ? -1.106 14.322 12.501 1.00 98.06 82 LEU A C 1
ATOM 632 O O . LEU A 1 82 ? -0.685 13.196 12.217 1.00 98.06 82 LEU A O 1
ATOM 636 N N . PRO A 1 83 ? -0.292 15.389 12.595 1.00 97.56 83 PRO A N 1
ATOM 637 C CA . PRO A 1 83 ? 1.157 15.289 12.476 1.00 97.56 83 PRO A CA 1
ATOM 638 C C . PRO A 1 83 ? 1.785 14.632 13.702 1.00 97.56 83 PRO A C 1
ATOM 640 O O . PRO A 1 83 ? 1.365 14.871 14.832 1.00 97.56 83 PRO A O 1
ATOM 643 N N . LEU A 1 84 ? 2.834 13.846 13.473 1.00 96.81 84 LEU A N 1
ATOM 644 C CA . LEU A 1 84 ? 3.728 13.380 14.524 1.00 96.81 84 LEU A CA 1
ATOM 645 C C . LEU A 1 84 ? 4.692 14.507 14.895 1.00 96.81 84 LEU A C 1
ATOM 647 O O . LEU A 1 84 ? 5.586 14.847 14.115 1.00 96.81 84 LEU A O 1
ATOM 651 N N . ILE A 1 85 ? 4.540 15.079 16.086 1.00 96.50 85 ILE A N 1
ATOM 652 C CA . ILE A 1 85 ? 5.412 16.151 16.565 1.00 96.50 85 ILE A CA 1
ATOM 653 C C . ILE A 1 85 ? 6.583 15.524 17.325 1.00 96.50 85 ILE A C 1
ATOM 655 O O . ILE A 1 85 ? 6.489 15.225 18.507 1.00 96.50 85 ILE A O 1
ATOM 659 N N . ASN A 1 86 ? 7.717 15.330 16.652 1.00 93.00 86 ASN A N 1
ATOM 660 C CA . ASN A 1 86 ? 8.886 14.630 17.200 1.00 93.00 86 ASN A CA 1
ATOM 661 C C . ASN A 1 86 ? 10.020 15.564 17.675 1.00 93.00 86 ASN A C 1
ATOM 663 O O . ASN A 1 86 ? 11.184 15.170 17.680 1.00 93.00 86 ASN A O 1
ATOM 667 N N . ILE A 1 87 ? 9.698 16.804 18.063 1.00 93.69 87 ILE A N 1
ATOM 668 C CA . ILE A 1 87 ? 10.688 17.821 18.478 1.00 93.69 87 ILE A CA 1
ATOM 669 C C . ILE A 1 87 ? 11.334 17.467 19.829 1.00 93.69 87 ILE A C 1
ATOM 671 O O . ILE A 1 87 ? 12.501 17.772 20.068 1.00 93.69 87 ILE A O 1
ATOM 675 N N . ASN A 1 88 ? 10.579 16.830 20.725 1.00 94.94 88 ASN A N 1
ATOM 676 C CA . ASN A 1 88 ? 11.061 16.305 22.000 1.00 94.94 88 ASN A CA 1
ATOM 677 C C . ASN A 1 88 ? 10.203 15.101 22.433 1.00 94.94 88 ASN A C 1
ATOM 679 O O . ASN A 1 88 ? 9.178 14.815 21.815 1.00 94.94 88 ASN A O 1
ATOM 683 N N . HIS A 1 89 ? 10.618 14.407 23.497 1.00 94.00 89 HIS A N 1
ATOM 684 C CA . HIS A 1 89 ? 9.922 13.213 23.992 1.00 94.00 89 HIS A CA 1
ATOM 685 C C . HIS A 1 89 ? 8.472 13.480 24.414 1.00 94.00 89 HIS A C 1
ATOM 687 O O . HIS A 1 89 ? 7.599 12.694 24.073 1.00 94.00 89 HIS A O 1
ATOM 693 N N . GLN A 1 90 ? 8.205 14.597 25.095 1.00 97.06 90 GLN A N 1
ATOM 694 C CA . GLN A 1 90 ? 6.858 14.925 25.561 1.00 97.06 90 GLN A CA 1
ATOM 695 C C . GLN A 1 90 ? 5.886 15.109 24.387 1.00 97.06 90 GLN A C 1
ATOM 697 O O . GLN A 1 90 ? 4.828 14.492 24.366 1.00 97.06 90 GLN A O 1
ATOM 702 N N . LEU A 1 91 ? 6.255 15.914 23.386 1.00 97.31 91 LEU A N 1
ATOM 703 C CA . LEU A 1 91 ? 5.404 16.164 22.218 1.00 97.31 91 LEU A CA 1
ATOM 704 C C . LEU A 1 91 ? 5.224 14.911 21.352 1.00 97.31 91 LEU A C 1
ATOM 706 O O . LEU A 1 91 ? 4.170 14.731 20.736 1.00 97.31 91 LEU A O 1
ATOM 710 N N . LEU A 1 92 ? 6.234 14.036 21.322 1.00 96.19 92 LEU A N 1
ATOM 711 C CA . LEU A 1 92 ? 6.139 12.745 20.651 1.00 96.19 92 LEU A CA 1
ATOM 712 C C . LEU A 1 92 ? 5.106 11.850 21.343 1.00 96.19 92 LEU A C 1
ATOM 714 O O . LEU A 1 92 ? 4.246 11.288 20.666 1.00 96.19 92 LEU A O 1
ATOM 718 N N . ASP A 1 93 ? 5.166 11.750 22.671 1.00 96.56 93 ASP A N 1
ATOM 719 C CA . ASP A 1 93 ? 4.222 10.956 23.459 1.00 96.56 93 ASP A CA 1
ATOM 720 C C . ASP A 1 93 ? 2.794 11.515 23.360 1.00 96.56 93 ASP A C 1
ATOM 722 O O . ASP A 1 93 ? 1.861 10.749 23.124 1.00 96.56 93 ASP A O 1
ATOM 726 N N . GLU A 1 94 ? 2.621 12.840 23.433 1.00 98.00 94 GLU A N 1
ATOM 727 C CA . GLU A 1 94 ? 1.327 13.510 23.228 1.00 98.00 94 GLU A CA 1
ATOM 728 C C . GLU A 1 94 ? 0.760 13.243 21.823 1.00 98.00 94 GLU A C 1
ATOM 730 O O . GLU A 1 94 ? -0.438 12.997 21.667 1.00 98.00 94 GLU A O 1
ATOM 735 N N . SER A 1 95 ? 1.616 13.235 20.794 1.00 98.00 95 SER A N 1
ATOM 736 C CA . SER A 1 95 ? 1.208 12.900 19.423 1.00 98.00 95 SER A CA 1
ATOM 737 C C . SER A 1 95 ? 0.752 11.445 19.308 1.00 98.00 95 SER A C 1
ATOM 739 O O . SER A 1 95 ? -0.264 11.170 18.673 1.00 98.00 95 SER A O 1
ATOM 741 N N . ILE A 1 96 ? 1.480 10.512 19.935 1.00 98.19 96 ILE A N 1
ATOM 742 C CA . ILE A 1 96 ? 1.112 9.091 19.973 1.00 98.19 96 ILE A CA 1
ATOM 743 C C . ILE A 1 96 ? -0.229 8.906 20.689 1.00 98.19 96 ILE A C 1
ATOM 745 O O . ILE A 1 96 ? -1.092 8.193 20.181 1.00 98.19 96 ILE A O 1
ATOM 749 N N . ASP A 1 97 ? -0.434 9.570 21.826 1.00 98.50 97 ASP A N 1
ATOM 750 C CA . ASP A 1 97 ? -1.692 9.494 22.572 1.00 98.50 97 ASP A CA 1
ATOM 751 C C . ASP A 1 97 ? -2.868 10.041 21.748 1.00 98.50 97 ASP A C 1
ATOM 753 O O . ASP A 1 97 ? -3.916 9.398 21.659 1.00 98.50 97 ASP A O 1
ATOM 757 N N . ALA A 1 98 ? -2.679 11.165 21.052 1.00 98.62 98 ALA A N 1
ATOM 758 C CA . ALA A 1 98 ? -3.691 11.708 20.149 1.00 98.62 98 ALA A CA 1
ATOM 759 C C . ALA A 1 98 ? -4.008 10.757 18.979 1.00 98.62 98 ALA A C 1
ATOM 761 O O . ALA A 1 98 ? -5.172 10.574 18.618 1.00 98.62 98 ALA A O 1
ATOM 762 N N . TRP A 1 99 ? -2.992 10.109 18.401 1.00 98.56 99 TRP A N 1
ATOM 763 C CA . TRP A 1 99 ? -3.182 9.115 17.340 1.00 98.56 99 TRP A CA 1
ATOM 764 C C . TRP A 1 99 ? -3.937 7.881 17.826 1.00 98.56 99 TRP A C 1
ATOM 766 O O . TRP A 1 99 ? -4.777 7.360 17.096 1.00 98.56 99 TRP A O 1
ATOM 776 N N . VAL A 1 100 ? -3.678 7.417 19.049 1.00 98.69 100 VAL A N 1
ATOM 777 C CA . VAL A 1 100 ? -4.406 6.290 19.649 1.00 98.69 100 VAL A CA 1
ATOM 778 C C . VAL A 1 100 ? -5.899 6.608 19.768 1.00 98.69 100 VAL A C 1
ATOM 780 O O . VAL A 1 100 ? -6.726 5.782 19.378 1.00 98.69 100 VAL A O 1
ATOM 783 N N . GLU A 1 101 ? -6.262 7.805 20.231 1.00 98.56 101 GLU A N 1
ATOM 784 C CA . GLU A 1 101 ? -7.668 8.229 20.318 1.00 98.56 101 GLU A CA 1
ATOM 785 C C . GLU A 1 101 ? -8.328 8.373 18.935 1.00 98.56 101 GLU A C 1
ATOM 787 O O . GLU A 1 101 ? -9.471 7.944 18.723 1.00 98.56 101 GLU A O 1
ATOM 792 N N . GLU A 1 102 ? -7.593 8.887 17.948 1.00 98.50 102 GLU A N 1
ATOM 793 C CA . GLU A 1 102 ? -8.062 8.932 16.562 1.00 98.50 102 GLU A CA 1
ATOM 794 C C . GLU A 1 102 ? -8.286 7.532 15.979 1.00 98.50 102 GLU A C 1
ATOM 796 O O . GLU A 1 102 ? -9.326 7.272 15.362 1.00 98.50 102 GLU A O 1
ATOM 801 N N . ILE A 1 103 ? -7.364 6.596 16.224 1.00 98.62 103 ILE A N 1
ATOM 802 C CA . ILE A 1 103 ? -7.488 5.209 15.774 1.00 98.62 103 ILE A CA 1
ATOM 803 C C . ILE A 1 103 ? -8.721 4.564 16.397 1.00 98.62 103 ILE A C 1
ATOM 805 O O . ILE A 1 103 ? -9.500 3.978 15.650 1.00 98.62 103 ILE A O 1
ATOM 809 N N . LYS A 1 104 ? -8.956 4.707 17.710 1.00 98.19 104 LYS A N 1
ATOM 810 C CA . LYS A 1 104 ? -10.113 4.120 18.424 1.00 98.19 104 LYS A CA 1
ATOM 811 C C . LYS A 1 104 ? -11.464 4.488 17.812 1.00 98.19 104 LYS A C 1
ATOM 813 O O . LYS A 1 104 ? -12.384 3.673 17.820 1.00 98.19 104 LYS A O 1
ATOM 818 N N . THR A 1 105 ? -11.586 5.694 17.264 1.00 97.50 105 THR A N 1
ATOM 819 C CA . THR A 1 105 ? -12.836 6.185 16.657 1.00 97.50 105 THR A CA 1
ATOM 820 C C . THR A 1 105 ? -12.928 5.937 15.151 1.00 97.50 105 THR A C 1
ATOM 822 O O . THR A 1 105 ? -14.003 6.081 14.572 1.00 97.50 105 THR A O 1
ATOM 825 N N . SER A 1 106 ? -11.833 5.520 14.514 1.00 98.50 106 SER A N 1
ATOM 826 C CA . SER A 1 106 ? -11.761 5.290 13.068 1.00 98.50 106 SER A CA 1
ATOM 827 C C . SER A 1 106 ? -12.135 3.859 12.680 1.00 98.50 106 SER A C 1
ATOM 829 O O . SER A 1 106 ? -12.041 2.937 13.490 1.00 98.50 106 SER A O 1
ATOM 831 N N . GLN A 1 107 ? -12.570 3.665 11.438 1.00 98.56 107 GLN A N 1
ATOM 832 C CA . GLN A 1 107 ? -12.806 2.352 10.822 1.00 98.56 107 GLN A CA 1
ATOM 833 C C . GLN A 1 107 ? -11.651 1.954 9.899 1.00 98.56 107 GLN A C 1
ATOM 835 O O . GLN A 1 107 ? -11.391 0.766 9.708 1.00 98.56 107 GLN A O 1
ATOM 840 N N . ILE A 1 108 ? -10.947 2.945 9.347 1.00 98.81 108 ILE A N 1
ATOM 841 C CA . ILE A 1 108 ? -9.833 2.741 8.427 1.00 98.81 108 ILE A CA 1
ATOM 842 C C . ILE A 1 108 ? -8.605 3.494 8.930 1.00 98.81 108 ILE A C 1
ATOM 844 O O . ILE A 1 108 ? -8.691 4.678 9.256 1.00 98.81 108 ILE A O 1
ATOM 848 N N . LEU A 1 109 ? -7.463 2.810 8.938 1.00 98.88 109 LEU A N 1
ATOM 849 C CA . LEU A 1 109 ? -6.142 3.410 9.116 1.00 98.88 109 LEU A CA 1
ATOM 850 C C . LEU A 1 109 ? -5.390 3.379 7.782 1.00 98.88 109 LEU A C 1
ATOM 852 O O . LEU A 1 109 ? -5.194 2.309 7.202 1.00 98.88 109 LEU A O 1
ATOM 856 N N . ALA A 1 110 ? -4.974 4.543 7.292 1.00 98.75 110 ALA A N 1
ATOM 857 C CA . ALA A 1 110 ? -4.300 4.680 6.005 1.00 98.75 110 ALA A CA 1
ATOM 858 C C . ALA A 1 110 ? 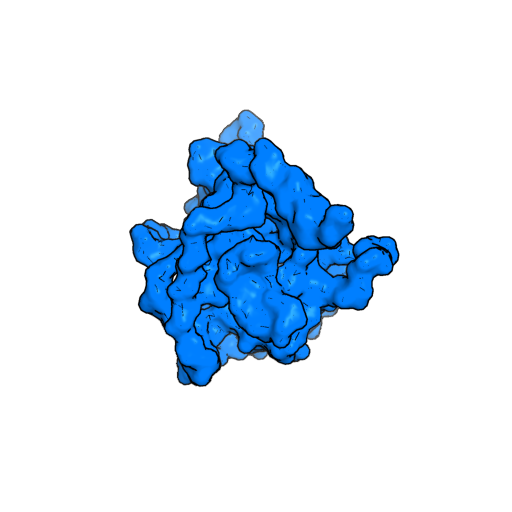-2.866 5.194 6.181 1.00 98.75 110 ALA A C 1
ATOM 860 O O . ALA A 1 110 ? -2.650 6.304 6.661 1.00 98.75 110 ALA A O 1
ATOM 861 N N . PHE A 1 111 ? -1.883 4.399 5.759 1.00 98.44 111 PHE A N 1
ATOM 862 C CA . PHE A 1 111 ? -0.487 4.819 5.677 1.00 98.44 111 PHE A CA 1
ATOM 863 C C . PHE A 1 111 ? -0.163 5.268 4.255 1.00 98.44 111 PHE A C 1
ATOM 865 O O . PHE A 1 111 ? -0.200 4.479 3.307 1.00 98.44 111 PHE A O 1
ATOM 872 N N . SER A 1 112 ? 0.158 6.548 4.124 1.00 96.19 112 SER A N 1
ATOM 873 C CA . SER A 1 112 ? 0.381 7.203 2.837 1.00 96.19 112 SER A CA 1
ATOM 874 C C . SER A 1 112 ? 1.804 6.998 2.316 1.00 96.19 112 SER A C 1
ATOM 876 O O . SER A 1 112 ? 2.708 6.580 3.042 1.00 96.19 112 SER A O 1
ATOM 878 N N . GLY A 1 113 ? 2.007 7.326 1.041 1.00 94.00 113 GLY A N 1
ATOM 879 C CA . GLY A 1 113 ? 3.331 7.375 0.429 1.00 94.00 113 GLY A CA 1
ATOM 880 C C . GLY A 1 113 ? 4.176 8.585 0.849 1.00 94.00 113 GLY A C 1
ATOM 881 O O . GLY A 1 113 ? 3.706 9.523 1.498 1.00 94.00 113 GLY A O 1
ATOM 882 N N . GLY A 1 114 ? 5.441 8.562 0.430 1.00 92.88 114 GLY A N 1
ATOM 883 C CA . GLY A 1 114 ? 6.417 9.628 0.645 1.00 92.88 114 GLY A CA 1
ATOM 884 C C . GLY A 1 114 ? 7.768 9.084 1.085 1.00 92.88 114 GLY A C 1
ATOM 885 O O . GLY A 1 114 ? 8.123 7.969 0.716 1.00 92.88 114 GLY A O 1
ATOM 886 N N . PHE A 1 115 ? 8.509 9.882 1.849 1.00 91.81 115 PHE A N 1
ATOM 887 C CA . PHE A 1 115 ? 9.851 9.558 2.332 1.00 91.81 115 PHE A CA 1
ATOM 888 C C . PHE A 1 115 ? 9.903 9.823 3.839 1.00 91.81 115 PHE A C 1
ATOM 890 O O . PHE A 1 115 ? 10.487 10.817 4.278 1.00 91.81 115 PHE A O 1
ATOM 897 N N . SER A 1 116 ? 9.223 9.003 4.652 1.00 84.12 116 SER A N 1
ATOM 898 C CA . SER A 1 116 ? 9.211 9.190 6.111 1.00 84.12 116 SER A CA 1
ATOM 899 C C . SER A 1 116 ? 10.646 9.260 6.651 1.00 84.12 116 SER A C 1
ATOM 901 O O . SER A 1 116 ? 11.437 8.355 6.392 1.00 84.12 116 SER A O 1
ATOM 903 N N . ALA A 1 117 ? 10.982 10.328 7.377 1.00 86.12 117 ALA A N 1
ATOM 904 C CA . ALA A 1 117 ? 12.339 10.645 7.836 1.00 86.12 117 ALA A CA 1
ATOM 905 C C . ALA A 1 117 ? 13.412 10.655 6.722 1.00 86.12 117 ALA A C 1
ATOM 907 O O . ALA A 1 117 ? 14.578 10.379 6.983 1.00 86.12 117 ALA A O 1
ATOM 908 N N . GLY A 1 118 ? 13.031 10.965 5.478 1.00 83.81 118 GLY A N 1
ATOM 909 C CA . GLY A 1 118 ? 13.932 10.935 4.323 1.00 83.81 118 GLY A CA 1
ATOM 910 C C . GLY A 1 118 ? 14.382 9.530 3.918 1.00 83.81 118 GLY A C 1
ATOM 911 O O . GLY A 1 118 ? 15.360 9.418 3.192 1.00 83.81 118 GLY A O 1
ATOM 912 N N . ASP A 1 119 ? 13.693 8.484 4.393 1.00 82.75 119 ASP A N 1
ATOM 913 C CA . ASP A 1 119 ? 14.098 7.074 4.285 1.00 82.75 119 ASP A CA 1
ATOM 914 C C . ASP A 1 119 ? 15.447 6.744 4.966 1.00 82.75 119 ASP A C 1
ATOM 916 O O . ASP A 1 119 ? 16.061 5.707 4.721 1.00 82.75 119 ASP A O 1
ATOM 920 N N . GLU A 1 120 ? 15.873 7.600 5.896 1.00 80.62 120 GLU A N 1
ATOM 921 C CA . GLU A 1 120 ? 17.062 7.430 6.734 1.00 80.62 120 GLU A CA 1
ATOM 922 C C . GLU A 1 120 ? 16.685 6.882 8.131 1.00 80.62 120 GLU A C 1
ATOM 924 O O . GLU A 1 120 ? 1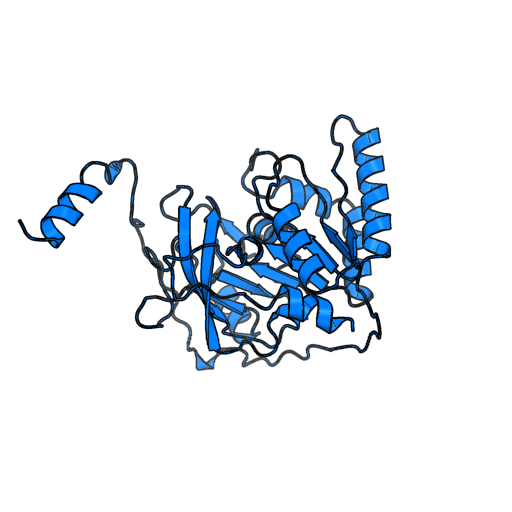5.537 7.018 8.577 1.00 80.62 120 GLU A O 1
ATOM 929 N N . PRO A 1 121 ? 17.623 6.272 8.888 1.00 72.38 121 PRO A N 1
ATOM 930 C CA . PRO A 1 121 ? 19.036 6.016 8.562 1.00 72.38 121 PRO A CA 1
ATOM 931 C C . PRO A 1 121 ? 19.317 4.693 7.823 1.00 72.38 121 PRO A C 1
ATOM 933 O O . PRO A 1 121 ? 20.472 4.341 7.620 1.00 72.38 121 PRO A O 1
ATOM 936 N N . ASP A 1 122 ? 18.301 3.876 7.546 1.00 72.31 122 ASP A N 1
ATOM 937 C CA . ASP A 1 122 ? 18.500 2.468 7.155 1.00 72.31 122 ASP A CA 1
ATOM 938 C C . ASP A 1 122 ? 17.341 1.973 6.273 1.00 72.31 122 ASP A C 1
ATOM 940 O O . ASP A 1 122 ? 16.734 0.923 6.505 1.00 72.31 122 ASP A O 1
ATOM 944 N N . GLY A 1 123 ? 16.984 2.803 5.292 1.00 77.94 123 GLY A N 1
ATOM 945 C CA . GLY A 1 123 ? 16.003 2.504 4.256 1.00 77.94 123 GLY A CA 1
ATOM 946 C C . GLY A 1 123 ? 14.565 2.885 4.598 1.00 77.94 123 GLY A C 1
ATOM 947 O O . GLY A 1 123 ? 14.202 3.243 5.728 1.00 77.94 123 GLY A O 1
ATOM 948 N N . SER A 1 124 ? 13.708 2.762 3.586 1.00 83.12 124 SER A N 1
ATOM 949 C CA . SER A 1 124 ? 12.376 3.348 3.610 1.00 83.12 124 SER A CA 1
ATOM 950 C C . SER A 1 124 ? 11.471 2.784 4.709 1.00 83.12 124 SER A C 1
ATOM 952 O O . SER A 1 124 ? 11.523 1.597 5.058 1.00 83.12 124 SER A O 1
ATOM 954 N N . ALA A 1 125 ? 10.599 3.652 5.228 1.00 87.06 125 ALA A N 1
ATOM 955 C CA . ALA A 1 125 ? 9.547 3.368 6.208 1.00 87.06 125 ALA A CA 1
ATOM 956 C C . ALA A 1 125 ? 9.999 2.931 7.615 1.00 87.06 125 ALA A C 1
ATOM 958 O O . ALA A 1 125 ? 9.151 2.657 8.469 1.00 87.06 125 ALA A O 1
ATOM 959 N N . LYS A 1 126 ? 11.306 2.908 7.916 1.00 88.38 126 LYS A N 1
ATOM 960 C CA . LYS A 1 126 ? 11.819 2.528 9.248 1.00 88.38 126 LYS A CA 1
ATOM 961 C C . LYS A 1 126 ? 11.234 3.387 10.369 1.00 88.38 126 LYS A C 1
ATOM 963 O O . LYS A 1 126 ? 10.927 2.876 11.446 1.00 88.38 126 LYS A O 1
ATOM 968 N N . PHE A 1 127 ? 11.025 4.676 10.109 1.00 91.19 127 PHE A N 1
ATOM 969 C CA . PHE A 1 127 ? 10.424 5.570 11.091 1.00 91.19 127 PHE A CA 1
ATOM 970 C C . PHE A 1 127 ? 8.974 5.185 11.418 1.00 91.19 127 PHE A C 1
ATOM 972 O O . PHE A 1 127 ? 8.617 5.086 12.592 1.00 91.19 127 PHE A O 1
ATOM 979 N N . ILE A 1 128 ? 8.173 4.862 10.397 1.00 95.12 128 ILE A N 1
ATOM 980 C CA . ILE A 1 128 ? 6.801 4.368 10.573 1.00 95.12 128 ILE A CA 1
ATOM 981 C C . ILE A 1 128 ? 6.810 3.048 11.354 1.00 95.12 128 ILE A C 1
ATOM 983 O O . ILE A 1 128 ? 6.033 2.886 12.293 1.00 95.12 128 ILE A O 1
ATOM 987 N N . VAL A 1 129 ? 7.721 2.124 11.024 1.00 95.56 129 VAL A N 1
ATOM 988 C CA . VAL A 1 129 ? 7.854 0.833 11.723 1.00 95.56 129 VAL A CA 1
ATOM 989 C C . VAL A 1 129 ? 8.169 1.027 13.207 1.00 95.56 129 VAL A C 1
ATOM 991 O O . VAL A 1 129 ? 7.555 0.368 14.044 1.00 95.56 129 VAL A O 1
ATOM 994 N N . ASN A 1 130 ? 9.074 1.943 13.556 1.00 94.06 130 ASN A N 1
ATOM 995 C CA . ASN A 1 130 ? 9.403 2.229 14.955 1.00 94.06 130 ASN A CA 1
ATOM 996 C C . ASN A 1 130 ? 8.186 2.745 15.735 1.00 94.06 130 ASN A C 1
ATOM 998 O O . ASN A 1 130 ? 7.952 2.306 16.860 1.00 94.06 130 ASN A O 1
ATOM 1002 N N . VAL A 1 131 ? 7.383 3.626 15.130 1.00 95.75 131 VAL A N 1
ATOM 1003 C CA . VAL A 1 131 ? 6.143 4.112 15.751 1.00 95.75 131 VAL A CA 1
ATOM 1004 C C . VAL A 1 131 ? 5.100 2.999 15.852 1.00 95.75 131 VAL A C 1
ATOM 1006 O O . VAL A 1 131 ? 4.475 2.859 16.894 1.00 95.75 131 VAL A O 1
ATOM 1009 N N . LEU A 1 132 ? 4.959 2.141 14.837 1.00 97.06 132 LEU A N 1
ATOM 1010 C CA . LEU A 1 132 ? 4.084 0.963 14.896 1.00 97.06 132 LEU A CA 1
ATOM 1011 C C . LEU A 1 132 ? 4.496 -0.031 15.994 1.00 97.06 132 LEU A C 1
ATOM 1013 O O . LEU A 1 132 ? 3.633 -0.686 16.573 1.00 97.06 132 LEU A O 1
ATOM 1017 N N . LYS A 1 133 ? 5.796 -0.153 16.290 1.00 95.56 133 LYS A N 1
ATOM 1018 C CA . LYS A 1 133 ? 6.314 -1.019 17.361 1.00 95.56 133 LYS A CA 1
ATOM 1019 C C . LYS A 1 133 ? 6.173 -0.420 18.765 1.00 95.56 133 LYS A C 1
ATOM 1021 O O . LYS A 1 133 ? 6.308 -1.168 19.732 1.00 95.56 133 LYS A O 1
ATOM 1026 N N . ASN A 1 134 ? 5.884 0.878 18.900 1.00 97.06 134 ASN A N 1
ATOM 1027 C CA . ASN A 1 134 ? 5.515 1.460 20.190 1.00 97.06 134 ASN A CA 1
ATOM 1028 C C . ASN A 1 134 ? 4.291 0.722 20.758 1.00 97.06 134 ASN A C 1
ATOM 1030 O O . ASN A 1 134 ? 3.336 0.454 20.034 1.00 97.06 134 ASN A O 1
ATOM 1034 N N . GLU A 1 135 ? 4.308 0.400 22.051 1.00 97.62 135 GLU A N 1
ATOM 1035 C CA . GLU A 1 135 ? 3.279 -0.441 22.670 1.00 97.62 135 GLU A CA 1
ATOM 1036 C C . GLU A 1 135 ? 1.865 0.143 22.538 1.00 97.62 135 GLU A C 1
ATOM 1038 O O . GLU A 1 135 ? 0.943 -0.582 22.162 1.00 97.62 135 GLU A O 1
ATOM 1043 N N . LYS A 1 136 ? 1.697 1.452 22.769 1.00 98.12 136 LYS A N 1
ATOM 1044 C CA . LYS A 1 136 ? 0.392 2.122 22.673 1.00 98.12 136 LYS A CA 1
ATOM 1045 C C . LYS A 1 136 ? -0.158 2.044 21.247 1.00 98.12 136 LYS A C 1
ATOM 1047 O O . LYS A 1 136 ? -1.304 1.647 21.043 1.00 98.12 136 LYS A O 1
ATOM 1052 N N . MET A 1 137 ? 0.685 2.357 20.262 1.00 98.06 137 MET A N 1
ATOM 1053 C CA . MET A 1 137 ? 0.327 2.282 18.843 1.00 98.06 137 MET A CA 1
ATOM 1054 C C . MET A 1 137 ? 0.016 0.856 18.405 1.00 98.06 137 MET A C 1
ATOM 1056 O O . MET A 1 137 ? -1.006 0.621 17.762 1.00 98.06 137 MET A O 1
ATOM 1060 N N . ARG A 1 138 ? 0.867 -0.108 18.773 1.00 98.50 138 ARG A N 1
ATOM 1061 C CA . ARG A 1 138 ? 0.674 -1.523 18.451 1.00 98.50 138 ARG A CA 1
ATOM 1062 C C . ARG A 1 138 ? -0.675 -2.019 18.956 1.00 98.50 138 ARG A C 1
ATOM 1064 O O . ARG A 1 138 ? -1.412 -2.639 18.191 1.00 98.50 138 ARG A O 1
ATOM 1071 N N . ASN A 1 139 ? -0.999 -1.713 20.211 1.00 98.56 139 ASN A N 1
ATOM 1072 C CA . ASN A 1 139 ? -2.255 -2.117 20.830 1.00 98.56 139 ASN A CA 1
ATOM 1073 C C . ASN A 1 139 ? -3.449 -1.457 20.125 1.00 98.56 139 ASN A C 1
ATOM 1075 O O . ASN A 1 139 ? -4.370 -2.162 19.730 1.00 98.56 139 ASN A O 1
ATOM 1079 N N . ALA A 1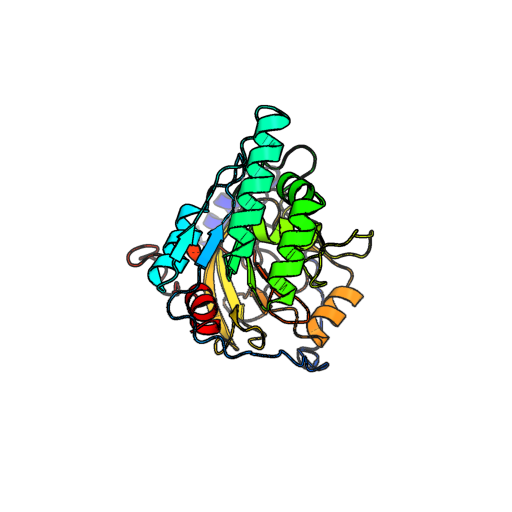 140 ? -3.396 -0.150 19.842 1.00 98.69 140 ALA A N 1
ATOM 1080 C CA . ALA A 1 140 ? -4.466 0.548 19.122 1.00 98.69 140 ALA A CA 1
ATOM 1081 C C . ALA A 1 140 ? -4.705 -0.010 17.704 1.00 98.69 140 ALA A C 1
ATOM 1083 O O . ALA A 1 140 ? -5.848 -0.157 17.268 1.00 98.69 140 ALA A O 1
ATOM 1084 N N . VAL A 1 141 ? -3.636 -0.362 16.981 1.00 98.69 141 VAL A N 1
ATOM 1085 C CA . VAL A 1 141 ? -3.727 -1.001 15.657 1.00 98.69 141 VAL A CA 1
ATOM 1086 C C . VAL A 1 141 ? -4.341 -2.400 15.755 1.00 98.69 141 VAL A C 1
ATOM 1088 O O . VAL A 1 141 ? -5.151 -2.776 14.907 1.00 98.69 141 VAL A O 1
ATOM 1091 N N . HIS A 1 142 ? -3.975 -3.188 16.769 1.00 98.56 142 HIS A N 1
ATOM 1092 C CA . HIS A 1 142 ? -4.556 -4.520 16.974 1.00 98.56 142 HIS A CA 1
ATOM 1093 C C . HIS A 1 142 ? -6.033 -4.425 17.360 1.00 98.56 142 HIS A C 1
ATOM 1095 O O . HIS A 1 142 ? -6.846 -5.108 16.747 1.00 98.56 142 HIS A O 1
ATOM 1101 N N . GLU A 1 143 ? -6.393 -3.509 18.260 1.00 98.50 143 GLU A N 1
ATOM 1102 C CA . GLU A 1 143 ? -7.783 -3.231 18.635 1.00 98.50 143 GLU A CA 1
ATOM 1103 C C . GLU A 1 143 ? -8.629 -2.796 17.431 1.00 98.50 143 GLU A C 1
ATOM 1105 O O . GLU A 1 143 ? -9.761 -3.259 17.284 1.00 98.50 143 GLU A O 1
ATOM 1110 N N . LEU A 1 144 ? -8.090 -1.947 16.541 1.00 98.56 144 LEU A N 1
ATOM 1111 C CA . LEU A 1 144 ? -8.736 -1.590 15.273 1.00 98.56 144 LEU A CA 1
ATOM 1112 C C . LEU A 1 144 ? -9.061 -2.843 14.450 1.00 98.56 144 LEU A C 1
ATOM 1114 O O . LEU A 1 144 ? -10.187 -2.984 13.983 1.00 98.56 144 LEU A O 1
ATOM 1118 N N . LEU A 1 145 ? -8.102 -3.755 14.285 1.00 97.88 145 LEU A N 1
ATOM 1119 C CA . LEU A 1 145 ? -8.299 -4.988 13.519 1.00 97.88 145 LEU A CA 1
ATOM 1120 C C . LEU A 1 145 ? -9.272 -5.956 14.210 1.00 97.88 145 LEU A C 1
ATOM 1122 O O . LEU A 1 145 ? -10.081 -6.590 13.534 1.00 97.88 145 LEU A O 1
ATOM 1126 N N . ASP A 1 146 ? -9.222 -6.073 15.538 1.00 96.69 146 ASP A N 1
ATOM 1127 C CA . ASP A 1 146 ? -10.095 -6.959 16.320 1.00 96.69 146 ASP A CA 1
ATOM 1128 C C . ASP A 1 146 ? -11.567 -6.525 16.242 1.00 96.69 146 ASP A C 1
ATOM 1130 O O . ASP A 1 146 ? -12.469 -7.364 16.136 1.00 96.69 146 ASP A O 1
ATOM 1134 N N . ARG A 1 147 ? -11.821 -5.211 16.185 1.00 95.56 147 ARG A N 1
ATOM 1135 C CA . ARG A 1 147 ? -13.158 -4.648 15.923 1.00 95.56 147 ARG A CA 1
ATOM 1136 C C . ARG A 1 147 ? -13.490 -4.501 14.435 1.00 95.56 147 ARG A C 1
ATOM 1138 O O . ARG A 1 147 ? -14.419 -3.775 14.090 1.00 95.56 147 ARG A O 1
ATOM 1145 N N . ASP A 1 148 ? -12.786 -5.246 13.581 1.00 96.38 148 ASP A N 1
ATOM 1146 C CA . ASP A 1 148 ? -13.045 -5.383 12.142 1.00 96.38 148 ASP A CA 1
ATOM 1147 C C . ASP A 1 148 ? -12.791 -4.112 11.313 1.00 96.38 148 ASP A C 1
ATOM 1149 O O . ASP A 1 148 ? -13.386 -3.898 10.259 1.00 96.38 148 ASP A O 1
ATOM 1153 N N . GLY A 1 149 ? -11.877 -3.269 11.790 1.00 97.94 149 GLY A N 1
ATOM 1154 C CA . GLY A 1 149 ? -11.308 -2.171 11.023 1.00 97.94 149 GLY A CA 1
ATOM 1155 C C . GLY A 1 149 ? -10.382 -2.654 9.905 1.00 97.94 149 GLY A C 1
ATOM 1156 O O . GLY A 1 149 ? -9.898 -3.790 9.897 1.00 97.94 149 GLY A O 1
ATOM 1157 N N . MET A 1 150 ? -10.121 -1.768 8.948 1.00 98.69 150 MET A N 1
ATOM 1158 C CA . MET A 1 150 ? -9.294 -2.054 7.776 1.00 98.69 150 MET A CA 1
ATOM 1159 C C . MET A 1 150 ? -8.053 -1.162 7.741 1.00 98.69 150 MET A C 1
ATOM 1161 O O . MET A 1 150 ? -8.052 -0.043 8.252 1.00 98.69 150 MET A O 1
ATOM 1165 N N . ILE A 1 151 ? -6.978 -1.667 7.136 1.00 98.88 151 ILE A N 1
ATOM 1166 C CA . ILE A 1 151 ? -5.712 -0.941 7.005 1.00 98.88 151 ILE A CA 1
ATOM 1167 C C . ILE A 1 151 ? -5.283 -0.941 5.543 1.00 98.88 151 ILE A C 1
ATOM 1169 O O . ILE A 1 151 ? -5.320 -1.981 4.883 1.00 98.88 151 ILE A O 1
ATOM 1173 N N . ILE A 1 152 ? -4.845 0.212 5.047 1.00 98.88 152 ILE A N 1
ATOM 1174 C CA . ILE A 1 152 ? -4.217 0.327 3.733 1.00 98.88 152 ILE A CA 1
ATOM 1175 C C . ILE A 1 152 ? -2.845 0.989 3.845 1.00 98.88 152 ILE A C 1
ATOM 1177 O O . ILE A 1 152 ? -2.664 1.919 4.628 1.00 98.88 152 ILE A O 1
ATOM 1181 N N . GLY A 1 153 ? -1.875 0.507 3.071 1.00 98.69 153 GLY A N 1
ATOM 1182 C CA . GLY A 1 153 ? -0.553 1.113 2.942 1.00 98.69 153 GLY A CA 1
ATOM 1183 C C . GLY A 1 153 ? -0.191 1.317 1.478 1.00 98.69 153 GLY A C 1
ATOM 1184 O O . GLY A 1 153 ? -0.213 0.365 0.699 1.00 98.69 153 GLY A O 1
ATOM 1185 N N . ILE A 1 154 ? 0.163 2.545 1.105 1.00 98.62 154 ILE A N 1
ATOM 1186 C CA . ILE A 1 154 ? 0.526 2.903 -0.270 1.00 98.62 154 ILE A CA 1
ATOM 1187 C C . ILE A 1 154 ? 1.985 3.355 -0.305 1.00 98.62 154 ILE A C 1
ATOM 1189 O O . ILE A 1 154 ? 2.379 4.230 0.463 1.00 98.62 154 ILE A O 1
ATOM 1193 N N . CYS A 1 155 ? 2.789 2.760 -1.189 1.00 97.44 155 CYS A N 1
ATOM 1194 C CA . CYS A 1 155 ? 4.215 3.044 -1.362 1.00 97.44 155 CYS A CA 1
ATOM 1195 C C . CYS A 1 155 ? 4.983 2.968 -0.025 1.00 97.44 155 CYS A C 1
ATOM 1197 O O . CYS A 1 155 ? 5.213 1.868 0.479 1.00 97.44 155 CYS A O 1
ATOM 1199 N N . ASN A 1 156 ? 5.309 4.101 0.605 1.00 96.62 156 ASN A N 1
ATOM 1200 C CA . ASN A 1 156 ? 5.952 4.145 1.925 1.00 96.62 156 ASN A CA 1
ATOM 1201 C C . ASN A 1 156 ? 5.123 3.469 3.024 1.00 96.62 156 ASN A C 1
ATOM 1203 O O . ASN A 1 156 ? 5.660 2.746 3.865 1.00 96.62 156 ASN A O 1
ATOM 1207 N N . GLY A 1 157 ? 3.797 3.581 2.947 1.00 98.00 157 GLY A N 1
ATOM 1208 C CA . GLY A 1 157 ? 2.898 2.826 3.807 1.00 98.00 157 GLY A CA 1
ATOM 1209 C C . GLY A 1 157 ? 2.982 1.317 3.581 1.00 98.00 157 GLY A C 1
ATOM 1210 O O . GLY A 1 157 ? 3.002 0.562 4.548 1.00 98.00 157 GLY A O 1
ATOM 1211 N N . PHE A 1 158 ? 3.091 0.846 2.334 1.00 98.50 158 PHE A N 1
ATOM 1212 C CA . PHE A 1 158 ? 3.234 -0.590 2.058 1.00 98.50 158 PHE A CA 1
ATOM 1213 C C . PHE A 1 158 ? 4.541 -1.144 2.631 1.00 98.50 158 PHE A C 1
ATOM 1215 O O . PHE A 1 158 ? 4.532 -2.176 3.304 1.00 98.50 158 PHE A O 1
ATOM 1222 N N . GLN A 1 159 ? 5.643 -0.413 2.454 1.00 97.69 159 GLN A N 1
ATOM 1223 C CA . GLN A 1 159 ? 6.929 -0.742 3.070 1.00 97.69 159 GLN A CA 1
ATOM 1224 C C . GLN A 1 159 ? 6.801 -0.866 4.594 1.00 97.69 159 GLN A C 1
ATOM 1226 O O . GLN A 1 159 ? 7.284 -1.845 5.164 1.00 97.69 159 GLN A O 1
ATOM 1231 N N . ALA A 1 160 ? 6.095 0.062 5.251 1.00 97.62 160 ALA A N 1
ATOM 1232 C CA . ALA A 1 160 ? 5.849 0.000 6.691 1.00 97.62 160 ALA A CA 1
ATOM 1233 C C . ALA A 1 160 ? 5.036 -1.237 7.099 1.00 97.62 160 ALA A C 1
ATOM 1235 O O . ALA A 1 160 ? 5.357 -1.899 8.088 1.00 97.62 160 ALA A O 1
ATOM 1236 N N . LEU A 1 161 ? 3.987 -1.571 6.342 1.00 98.62 161 LEU A N 1
ATOM 1237 C CA . LEU A 1 161 ? 3.147 -2.734 6.626 1.00 98.62 161 LEU A CA 1
ATOM 1238 C C . LEU A 1 161 ? 3.932 -4.044 6.507 1.00 98.62 161 LEU A C 1
ATOM 1240 O O . LEU A 1 161 ? 3.792 -4.903 7.375 1.00 98.62 161 LEU A O 1
ATOM 1244 N N . VAL A 1 162 ? 4.781 -4.180 5.484 1.00 98.12 162 VAL A N 1
ATOM 1245 C CA . VAL A 1 162 ? 5.646 -5.358 5.317 1.00 98.12 162 VAL A CA 1
ATOM 1246 C C . VAL A 1 162 ? 6.680 -5.426 6.440 1.00 98.12 162 VAL A C 1
ATOM 1248 O O . VAL A 1 162 ? 6.734 -6.408 7.172 1.00 98.12 162 VAL A O 1
ATOM 1251 N N . LYS A 1 163 ? 7.441 -4.345 6.659 1.00 96.62 163 LYS A N 1
ATOM 1252 C CA . LYS A 1 163 ? 8.540 -4.299 7.642 1.00 96.62 163 LYS A CA 1
ATOM 1253 C C . LYS A 1 163 ? 8.076 -4.331 9.112 1.00 96.62 163 LYS A C 1
ATOM 1255 O O . LYS A 1 163 ? 8.893 -4.550 10.003 1.00 96.62 163 LYS A O 1
ATOM 1260 N N . SER A 1 164 ? 6.785 -4.131 9.390 1.00 97.44 164 SER A N 1
ATOM 1261 C CA . SER A 1 164 ? 6.189 -4.286 10.732 1.00 97.44 164 SER A CA 1
ATOM 1262 C C . SER A 1 164 ? 5.562 -5.663 10.979 1.00 97.44 164 SER A C 1
ATOM 1264 O O . SER A 1 164 ? 5.145 -5.950 12.101 1.00 97.44 164 SER A O 1
ATOM 1266 N N . GLY A 1 165 ? 5.447 -6.502 9.946 1.00 97.44 165 GLY A N 1
ATOM 1267 C CA . GLY A 1 165 ? 4.766 -7.795 10.004 1.00 97.44 165 GLY A CA 1
ATOM 1268 C C . GLY A 1 165 ? 3.245 -7.738 9.844 1.00 97.44 165 GLY A C 1
ATOM 1269 O O . GLY A 1 165 ? 2.614 -8.787 9.709 1.00 97.44 165 GLY A O 1
ATOM 1270 N N . LEU A 1 166 ? 2.633 -6.549 9.765 1.00 98.19 166 LEU A N 1
ATOM 1271 C CA . LEU A 1 166 ? 1.212 -6.433 9.405 1.00 98.19 166 LEU A CA 1
ATOM 1272 C C . LEU A 1 166 ? 0.920 -7.111 8.061 1.00 98.19 166 LEU A C 1
ATOM 1274 O O . LEU A 1 166 ? -0.111 -7.768 7.916 1.00 98.19 166 LEU A O 1
ATOM 1278 N N . LEU A 1 167 ? 1.846 -7.018 7.109 1.00 98.50 167 LEU A N 1
ATOM 1279 C CA . LEU A 1 167 ? 1.868 -7.836 5.905 1.00 98.50 167 LEU A CA 1
ATOM 1280 C C . LEU A 1 167 ? 3.116 -8.732 5.899 1.00 98.50 167 LEU A C 1
ATOM 1282 O O . LEU A 1 167 ? 4.183 -8.283 6.302 1.00 98.50 167 LEU A O 1
ATOM 1286 N N . PRO A 1 168 ? 3.002 -9.990 5.445 1.00 97.25 168 PRO A N 1
ATOM 1287 C CA . PRO A 1 168 ? 1.773 -10.685 5.058 1.00 97.25 168 PRO A CA 1
ATOM 1288 C C . PRO A 1 168 ? 0.997 -11.299 6.242 1.00 97.25 168 PRO A C 1
ATOM 1290 O O . PRO A 1 168 ? 0.070 -12.063 6.000 1.00 97.25 168 PRO A O 1
ATOM 1293 N N . TYR A 1 169 ? 1.353 -11.039 7.508 1.00 97.19 169 TYR A N 1
ATOM 1294 C CA . TYR A 1 169 ? 0.900 -11.879 8.634 1.00 97.19 169 TYR A CA 1
ATOM 1295 C C . TYR A 1 169 ? -0.383 -11.416 9.344 1.00 97.19 169 TYR A C 1
ATOM 1297 O O . TYR A 1 169 ? -0.991 -12.188 10.080 1.00 97.19 169 TYR A O 1
ATOM 1305 N N . GLY A 1 170 ? -0.828 -10.175 9.140 1.00 97.19 170 GLY A N 1
ATOM 1306 C CA . GLY A 1 170 ? -2.065 -9.636 9.719 1.00 97.19 170 GLY A CA 1
ATOM 1307 C C . GLY A 1 170 ? -1.937 -9.031 11.122 1.00 97.19 170 GLY A C 1
ATOM 1308 O O . GLY A 1 170 ? -2.925 -8.518 11.653 1.00 97.19 170 GLY A O 1
ATOM 1309 N N . ARG A 1 171 ? -0.750 -9.070 11.736 1.00 97.75 171 ARG A N 1
ATOM 1310 C CA . ARG A 1 171 ? -0.458 -8.488 13.056 1.00 97.75 171 ARG A CA 1
ATOM 1311 C C . ARG A 1 171 ? 0.978 -7.981 13.092 1.00 97.75 171 ARG A C 1
ATOM 1313 O O . ARG A 1 171 ? 1.859 -8.587 12.498 1.00 97.75 171 ARG A O 1
ATOM 1320 N N . ILE A 1 172 ? 1.208 -6.898 13.829 1.00 98.06 172 ILE A N 1
ATOM 1321 C CA . ILE A 1 172 ? 2.568 -6.410 14.101 1.00 98.06 172 ILE A CA 1
ATOM 1322 C C . ILE A 1 172 ? 3.333 -7.499 14.857 1.00 98.06 172 ILE A C 1
ATOM 1324 O O . ILE A 1 172 ? 2.882 -7.932 15.919 1.00 98.06 172 ILE A O 1
ATOM 1328 N N . LYS A 1 173 ? 4.473 -7.926 14.315 1.00 95.50 173 LYS A N 1
ATOM 1329 C CA . LYS A 1 173 ? 5.352 -8.934 14.916 1.00 95.50 173 LYS A CA 1
ATOM 1330 C C . LYS A 1 173 ? 6.801 -8.689 14.516 1.00 95.50 173 LYS A C 1
ATOM 1332 O O . LYS A 1 173 ? 7.076 -7.999 13.536 1.00 95.50 173 LYS A O 1
ATOM 1337 N N . ASP A 1 174 ? 7.721 -9.284 15.264 1.00 94.06 174 ASP A N 1
ATOM 1338 C CA . ASP A 1 174 ? 9.118 -9.311 14.852 1.00 94.06 174 ASP A CA 1
ATOM 1339 C C . ASP A 1 174 ? 9.310 -10.225 13.642 1.00 94.06 174 ASP A C 1
ATOM 1341 O O . ASP A 1 174 ? 8.628 -11.243 13.483 1.00 94.06 174 ASP A O 1
ATOM 1345 N N . LEU A 1 175 ? 10.215 -9.794 12.770 1.00 94.69 175 LEU A N 1
ATOM 1346 C CA . LEU A 1 175 ? 10.536 -10.434 11.505 1.00 94.69 175 LEU A CA 1
ATOM 1347 C C . LEU A 1 175 ? 11.889 -11.126 11.607 1.00 94.69 175 LEU A C 1
ATOM 1349 O O . LEU A 1 175 ? 12.755 -10.707 12.375 1.00 94.69 175 LEU A O 1
ATOM 1353 N N . ASP A 1 176 ? 12.055 -12.161 10.801 1.00 93.44 176 ASP A N 1
ATOM 1354 C CA . ASP A 1 176 ? 13.299 -12.903 10.631 1.00 93.44 176 ASP A CA 1
ATOM 1355 C C . ASP A 1 176 ? 13.824 -12.754 9.194 1.00 93.44 176 ASP A C 1
ATOM 1357 O O . ASP A 1 176 ? 13.208 -12.107 8.346 1.00 93.44 176 ASP A O 1
ATOM 1361 N N . GLU A 1 177 ? 14.974 -13.362 8.916 1.00 90.62 177 GLU A N 1
ATOM 1362 C CA . GLU A 1 177 ? 15.636 -13.329 7.606 1.00 90.62 177 GLU A CA 1
ATOM 1363 C C . GLU A 1 177 ? 14.824 -13.958 6.461 1.00 90.62 177 GLU A C 1
ATOM 1365 O O . GLU A 1 177 ? 15.107 -13.693 5.295 1.00 90.62 177 GLU A O 1
ATOM 1370 N N . ASN A 1 178 ? 13.807 -14.764 6.781 1.00 90.31 178 ASN A N 1
ATOM 1371 C CA . ASN A 1 178 ? 12.945 -15.415 5.795 1.00 90.31 178 ASN A CA 1
ATOM 1372 C C . ASN A 1 178 ? 11.686 -14.596 5.488 1.00 90.31 178 ASN A C 1
ATOM 1374 O O . ASN A 1 178 ? 10.940 -14.928 4.565 1.00 90.31 178 ASN A O 1
ATOM 1378 N N . SER A 1 179 ? 11.434 -13.536 6.256 1.00 94.94 179 SER A N 1
ATOM 1379 C CA . SER A 1 179 ? 10.257 -12.696 6.087 1.00 94.94 179 SER A CA 1
ATOM 1380 C C . SER A 1 179 ? 10.340 -11.872 4.795 1.00 94.94 179 SER A C 1
ATOM 1382 O O . SER A 1 179 ? 11.406 -11.339 4.476 1.00 94.94 179 SER A O 1
ATOM 1384 N N . PRO A 1 180 ? 9.224 -11.705 4.058 1.00 96.19 180 PRO A N 1
ATOM 1385 C CA . PRO A 1 180 ? 9.201 -10.837 2.888 1.00 96.19 180 PRO A CA 1
ATOM 1386 C C . PRO A 1 180 ? 9.616 -9.401 3.213 1.00 96.19 180 PRO A C 1
ATOM 1388 O O . PRO A 1 180 ? 9.366 -8.897 4.309 1.00 96.19 180 PRO A O 1
ATOM 1391 N N . THR A 1 181 ? 10.204 -8.716 2.236 1.00 95.88 181 THR A N 1
ATOM 1392 C CA . THR A 1 181 ? 10.641 -7.325 2.379 1.00 95.88 181 THR A CA 1
ATOM 1393 C C . THR A 1 181 ? 10.507 -6.541 1.074 1.00 95.88 181 THR A C 1
ATOM 1395 O O . THR A 1 181 ? 10.312 -7.112 -0.002 1.00 95.88 181 THR A O 1
ATOM 1398 N N . LEU A 1 182 ? 10.629 -5.217 1.178 1.00 95.38 182 LEU A N 1
ATOM 1399 C CA . LEU A 1 182 ? 10.815 -4.316 0.045 1.00 95.38 182 LEU A CA 1
ATOM 1400 C C . LEU A 1 182 ? 12.246 -3.776 0.057 1.00 95.38 182 LEU A C 1
ATOM 1402 O O . LEU A 1 182 ? 12.684 -3.186 1.046 1.00 95.38 182 LEU A O 1
ATOM 1406 N N . ALA A 1 183 ? 12.961 -3.999 -1.043 1.00 94.19 183 ALA A N 1
ATOM 1407 C CA . ALA A 1 183 ? 14.350 -3.599 -1.239 1.00 94.19 183 ALA A CA 1
ATOM 1408 C C . ALA A 1 183 ? 14.480 -2.494 -2.299 1.00 94.19 183 ALA A C 1
ATOM 1410 O O . ALA A 1 183 ? 13.523 -2.172 -3.013 1.00 94.19 183 ALA A O 1
ATOM 1411 N N . HIS A 1 184 ? 15.694 -1.953 -2.450 1.00 94.81 184 HIS A N 1
ATOM 1412 C CA . HIS A 1 184 ? 16.030 -1.067 -3.564 1.00 94.81 184 HIS A CA 1
ATOM 1413 C C . HIS A 1 184 ? 15.636 -1.687 -4.909 1.00 94.81 184 HIS A C 1
ATOM 1415 O O . HIS A 1 184 ? 15.845 -2.881 -5.155 1.00 94.81 184 HIS A O 1
ATOM 1421 N N . ASN A 1 185 ? 15.117 -0.845 -5.804 1.00 95.31 185 ASN A N 1
ATOM 1422 C CA . ASN A 1 185 ? 14.876 -1.217 -7.195 1.00 95.31 185 ASN A CA 1
ATOM 1423 C C . ASN A 1 185 ? 16.156 -1.826 -7.797 1.00 95.31 185 ASN A C 1
ATOM 1425 O O . ASN A 1 185 ? 17.263 -1.389 -7.470 1.00 95.31 185 ASN A O 1
ATOM 1429 N N . ALA A 1 186 ? 16.037 -2.795 -8.710 1.00 94.19 186 ALA A N 1
ATOM 1430 C CA . ALA A 1 186 ? 17.212 -3.489 -9.256 1.00 94.19 186 ALA A CA 1
ATOM 1431 C C . ALA A 1 186 ? 18.224 -2.558 -9.958 1.00 94.19 186 ALA A C 1
ATOM 1433 O O . ALA A 1 186 ? 19.430 -2.800 -9.890 1.00 94.19 186 ALA A O 1
ATOM 1434 N N . ILE A 1 187 ? 17.755 -1.453 -10.547 1.00 93.69 187 ILE A N 1
ATOM 1435 C CA . ILE A 1 187 ? 18.604 -0.409 -11.147 1.00 93.69 187 ILE A CA 1
ATOM 1436 C C . ILE A 1 187 ? 19.186 0.591 -10.126 1.00 93.69 187 ILE A C 1
ATOM 1438 O O . ILE A 1 187 ? 19.894 1.517 -10.512 1.00 93.69 187 ILE A O 1
ATOM 1442 N N . ARG A 1 188 ? 18.879 0.434 -8.828 1.00 91.81 188 ARG A N 1
ATOM 1443 C CA . ARG A 1 188 ? 19.310 1.287 -7.699 1.00 91.81 188 ARG A CA 1
ATOM 1444 C C . ARG A 1 188 ? 18.991 2.776 -7.864 1.00 91.81 188 ARG A C 1
ATOM 1446 O O . ARG A 1 188 ? 19.739 3.642 -7.419 1.00 91.81 188 ARG A O 1
ATOM 1453 N N . ARG A 1 189 ? 17.875 3.078 -8.524 1.00 91.25 189 ARG A N 1
ATOM 1454 C CA . ARG A 1 189 ? 17.406 4.441 -8.787 1.00 91.25 189 ARG A CA 1
ATOM 1455 C C . ARG A 1 189 ? 15.929 4.567 -8.465 1.00 91.25 189 ARG A C 1
ATOM 1457 O O . ARG A 1 189 ? 15.180 3.595 -8.563 1.00 91.25 189 ARG A O 1
ATOM 1464 N N . HIS A 1 190 ? 15.521 5.787 -8.135 1.00 94.56 190 HIS A N 1
ATOM 1465 C CA . HIS A 1 190 ? 14.114 6.144 -8.076 1.00 94.56 190 HIS A CA 1
ATOM 1466 C C . HIS A 1 190 ? 13.481 6.024 -9.466 1.00 94.56 190 HIS A C 1
ATOM 1468 O O . HIS A 1 190 ? 14.033 6.521 -10.449 1.00 94.56 190 HIS A O 1
ATOM 1474 N N . ILE A 1 191 ? 12.312 5.390 -9.534 1.00 95.19 191 ILE A N 1
ATOM 1475 C CA . ILE A 1 191 ? 11.541 5.212 -10.763 1.00 95.19 191 ILE A CA 1
ATOM 1476 C C . ILE A 1 191 ? 10.225 5.961 -10.620 1.00 95.19 191 ILE A C 1
ATOM 1478 O O . ILE A 1 191 ? 9.537 5.804 -9.616 1.00 95.19 191 ILE A O 1
ATOM 1482 N N . SER A 1 192 ? 9.890 6.755 -11.636 1.00 96.00 192 SER A N 1
ATOM 1483 C CA . SER A 1 192 ? 8.599 7.425 -11.778 1.00 96.00 192 SER A CA 1
ATOM 1484 C C . SER A 1 192 ? 8.061 7.151 -13.177 1.00 96.00 192 SER A C 1
ATOM 1486 O O . SER A 1 192 ? 8.630 7.633 -14.157 1.00 96.00 192 SER A O 1
ATOM 1488 N N . GLN A 1 193 ? 7.023 6.324 -13.278 1.00 95.38 193 GLN A N 1
ATOM 1489 C CA . GLN A 1 193 ? 6.388 5.969 -14.549 1.00 95.38 193 GLN A CA 1
ATOM 1490 C C . GLN A 1 193 ? 4.972 5.428 -14.330 1.00 95.38 193 GLN A C 1
ATOM 1492 O O . GLN A 1 193 ? 4.536 5.228 -13.197 1.00 95.38 193 GLN A O 1
ATOM 1497 N N . MET A 1 194 ? 4.270 5.164 -15.428 1.00 96.38 194 MET A N 1
ATOM 1498 C CA . MET A 1 194 ? 2.976 4.485 -15.426 1.00 96.38 194 MET A CA 1
ATOM 1499 C C . MET A 1 194 ? 3.179 3.000 -15.708 1.00 96.38 194 MET A C 1
ATOM 1501 O O . MET A 1 194 ? 3.965 2.641 -16.582 1.00 96.38 194 MET A O 1
ATOM 1505 N N . VAL A 1 195 ? 2.471 2.148 -14.974 1.00 97.00 195 VAL A N 1
ATOM 1506 C CA . VAL A 1 195 ? 2.550 0.686 -15.093 1.00 97.00 195 VAL A CA 1
ATOM 1507 C C . VAL A 1 195 ? 1.162 0.089 -15.229 1.00 97.00 195 VAL A C 1
ATOM 1509 O O . VAL A 1 195 ? 0.206 0.622 -14.669 1.00 97.00 195 VAL A O 1
ATOM 1512 N N . ASN A 1 196 ? 1.056 -1.030 -15.940 1.00 97.75 196 ASN A N 1
ATOM 1513 C CA . ASN A 1 196 ? -0.165 -1.824 -15.971 1.00 97.75 196 ASN A CA 1
ATOM 1514 C C . ASN A 1 196 ? -0.138 -2.821 -14.817 1.00 97.75 196 ASN A C 1
ATOM 1516 O O . ASN A 1 196 ? 0.855 -3.516 -14.613 1.00 97.75 196 ASN A O 1
ATOM 1520 N N . VAL A 1 197 ? -1.230 -2.877 -14.065 1.00 97.69 197 VAL A N 1
ATOM 1521 C CA . VAL A 1 197 ? -1.386 -3.758 -12.912 1.00 97.69 197 VAL A CA 1
ATOM 1522 C C . VAL A 1 197 ? -2.696 -4.515 -13.045 1.00 97.69 197 VAL A C 1
ATOM 1524 O O . VAL A 1 197 ? -3.743 -3.900 -13.244 1.00 97.69 197 VAL A O 1
ATOM 1527 N N . LYS A 1 198 ? -2.647 -5.838 -12.905 1.00 97.62 198 LYS A N 1
ATOM 1528 C CA . LYS A 1 198 ? -3.825 -6.707 -12.859 1.00 97.62 198 LYS A CA 1
ATOM 1529 C C . LYS A 1 198 ? -4.180 -7.042 -11.422 1.00 97.62 198 LYS A C 1
ATOM 1531 O O . LYS A 1 198 ? -3.292 -7.370 -10.640 1.00 97.62 198 LYS A O 1
ATOM 1536 N N . VAL A 1 199 ? -5.467 -7.020 -11.092 1.00 97.75 199 VAL A N 1
ATOM 1537 C CA . VAL A 1 199 ? -5.978 -7.611 -9.847 1.00 97.75 199 VAL A CA 1
ATOM 1538 C C . VAL A 1 199 ? -6.165 -9.110 -10.072 1.00 97.75 199 VAL A C 1
ATOM 1540 O O . VAL A 1 199 ? -7.030 -9.529 -10.839 1.00 97.75 199 VAL A O 1
ATOM 1543 N N . VAL A 1 200 ? -5.343 -9.930 -9.422 1.00 95.69 200 VAL A N 1
ATOM 1544 C CA . VAL A 1 200 ? -5.338 -11.394 -9.610 1.00 95.69 200 VAL A CA 1
ATOM 1545 C C . VAL A 1 200 ? -6.142 -12.140 -8.545 1.00 95.69 200 VAL A C 1
ATOM 1547 O O . VAL A 1 200 ? -6.534 -13.289 -8.753 1.00 95.69 200 VAL A O 1
ATOM 1550 N N . ASN A 1 201 ? -6.442 -11.472 -7.430 1.00 94.12 201 ASN A N 1
ATOM 1551 C CA . ASN A 1 201 ? -7.331 -11.955 -6.381 1.00 94.12 201 ASN A CA 1
ATOM 1552 C C . ASN A 1 201 ? -8.168 -10.783 -5.840 1.00 94.12 201 ASN A C 1
ATOM 1554 O O . ASN A 1 201 ? -7.624 -9.729 -5.506 1.00 94.12 201 ASN A O 1
ATOM 1558 N N . ASP A 1 202 ? -9.487 -10.968 -5.755 1.00 95.19 202 ASP A N 1
ATOM 1559 C CA . ASP A 1 202 ? -10.441 -9.966 -5.269 1.00 95.19 202 ASP A CA 1
ATOM 1560 C C . ASP A 1 202 ? -11.199 -10.387 -4.001 1.00 95.19 202 ASP A C 1
ATOM 1562 O O . ASP A 1 202 ? -12.202 -9.770 -3.644 1.00 95.19 202 ASP A O 1
ATOM 1566 N N . GLU A 1 203 ? -10.720 -11.410 -3.289 1.00 93.50 203 GLU A N 1
ATOM 1567 C CA . GLU A 1 203 ? -11.358 -11.884 -2.055 1.00 93.50 203 GLU A CA 1
ATOM 1568 C C . GLU A 1 203 ? -11.261 -10.837 -0.932 1.00 93.50 203 GLU A C 1
ATOM 1570 O O . GLU A 1 203 ? -12.122 -10.760 -0.052 1.00 93.50 203 GLU A O 1
ATOM 1575 N N . SER A 1 204 ? -10.205 -10.013 -0.950 1.00 95.81 204 SER A N 1
ATOM 1576 C CA . SER A 1 204 ? -10.064 -8.888 -0.027 1.00 95.81 204 SER A CA 1
ATOM 1577 C C . SER A 1 204 ? -11.198 -7.878 -0.235 1.00 95.81 204 SER A C 1
ATOM 1579 O O . SER A 1 204 ? -11.463 -7.490 -1.375 1.00 95.81 204 SER A O 1
ATOM 1581 N N . PRO A 1 205 ? -11.804 -7.337 0.841 1.00 96.12 205 PRO A N 1
ATOM 1582 C CA . PRO A 1 205 ? -12.827 -6.307 0.702 1.00 96.12 205 PRO A CA 1
ATOM 1583 C C . PRO A 1 205 ? -12.332 -5.076 -0.059 1.00 96.12 205 PRO A C 1
ATOM 1585 O O . PRO A 1 205 ? -13.119 -4.463 -0.765 1.00 96.12 205 PRO A O 1
ATOM 1588 N N . TRP A 1 206 ? -11.034 -4.757 0.016 1.00 98.06 206 TRP A N 1
ATOM 1589 C CA . TRP A 1 206 ? -10.411 -3.677 -0.755 1.00 98.06 206 TRP A CA 1
ATOM 1590 C C . TRP A 1 206 ? -10.534 -3.878 -2.268 1.00 98.06 206 TRP A C 1
ATOM 1592 O O . TRP A 1 206 ? -10.632 -2.912 -3.023 1.0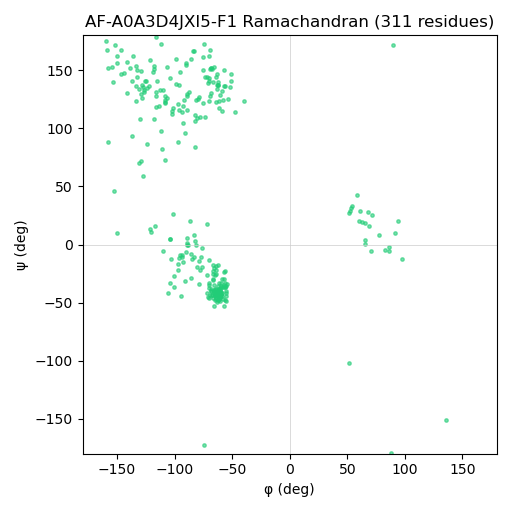0 98.06 206 TRP A O 1
ATOM 1602 N N . LEU A 1 207 ? -10.522 -5.132 -2.718 1.00 97.50 207 LEU A N 1
ATOM 1603 C CA . LEU A 1 207 ? -10.401 -5.500 -4.126 1.00 97.50 207 LEU A CA 1
ATOM 1604 C C . LEU A 1 207 ? -11.683 -6.081 -4.723 1.00 97.50 207 LEU A C 1
ATOM 1606 O O . LEU A 1 207 ? -11.737 -6.282 -5.932 1.00 97.50 207 LEU A O 1
ATOM 1610 N N . LYS A 1 208 ? -12.712 -6.288 -3.895 1.00 95.81 208 LYS A N 1
ATOM 1611 C CA . LYS A 1 208 ? -13.994 -6.901 -4.247 1.00 95.81 208 LYS A CA 1
ATOM 1612 C C . LYS A 1 208 ? -14.509 -6.474 -5.625 1.00 95.81 208 LYS A C 1
ATOM 1614 O O . LYS A 1 208 ? -14.716 -5.286 -5.878 1.00 95.81 208 LYS A O 1
ATOM 1619 N N . GLY A 1 209 ? -14.758 -7.460 -6.490 1.00 96.25 209 GLY A N 1
ATOM 1620 C CA . GLY A 1 209 ? -15.344 -7.258 -7.814 1.00 96.25 209 GLY A CA 1
ATOM 1621 C C . GLY A 1 209 ? -14.372 -6.726 -8.869 1.00 96.25 209 GLY A C 1
ATOM 1622 O O . GLY A 1 209 ? -14.818 -6.373 -9.960 1.00 96.25 209 GLY A O 1
ATOM 1623 N N . MET A 1 210 ? -13.070 -6.651 -8.568 1.00 97.50 210 MET A N 1
ATOM 1624 C CA . MET A 1 210 ? -12.044 -6.204 -9.515 1.00 97.50 210 MET A CA 1
ATOM 1625 C C . MET A 1 210 ? -11.196 -7.338 -10.094 1.00 97.50 210 MET A C 1
ATOM 1627 O O . MET A 1 210 ? -10.270 -7.041 -10.842 1.00 97.50 210 MET A O 1
ATOM 1631 N N . LYS A 1 211 ? -11.489 -8.615 -9.803 1.00 96.12 211 LYS A N 1
ATOM 1632 C CA . LYS A 1 211 ? -10.716 -9.742 -10.352 1.00 96.12 211 LYS A CA 1
ATOM 1633 C C . LYS A 1 211 ? -10.600 -9.651 -11.873 1.00 96.12 211 LYS A C 1
ATOM 1635 O O . LYS A 1 211 ? -11.566 -9.343 -12.565 1.00 96.12 211 LYS A O 1
ATOM 1640 N N . ASP A 1 212 ? -9.390 -9.903 -12.356 1.00 95.88 212 ASP A N 1
ATOM 1641 C CA . ASP A 1 212 ? -8.973 -9.846 -13.755 1.00 95.88 212 ASP A CA 1
ATOM 1642 C C . ASP A 1 212 ? -9.006 -8.461 -14.421 1.00 95.88 212 ASP A C 1
ATOM 1644 O O . ASP A 1 212 ? -8.599 -8.334 -15.577 1.00 95.88 212 ASP A O 1
ATOM 1648 N N . GLN A 1 213 ? -9.395 -7.401 -13.706 1.00 97.06 213 GLN A N 1
ATOM 1649 C CA . GLN A 1 213 ? -9.314 -6.038 -14.227 1.00 97.06 213 GLN A CA 1
ATOM 1650 C C . GLN A 1 213 ? -7.865 -5.542 -14.253 1.00 97.06 213 GLN A C 1
ATOM 1652 O O . GLN A 1 213 ? -7.067 -5.839 -13.358 1.00 97.06 213 GLN A O 1
ATOM 1657 N N . VAL A 1 214 ? -7.549 -4.752 -15.280 1.00 97.00 214 VAL A N 1
ATOM 1658 C CA . VAL A 1 214 ? -6.238 -4.129 -15.484 1.00 97.00 214 VAL A CA 1
ATOM 1659 C C . VAL A 1 214 ? -6.362 -2.620 -15.325 1.00 97.00 214 VAL A C 1
ATOM 1661 O O . VAL A 1 214 ? -7.240 -1.990 -15.914 1.00 97.00 214 VAL A O 1
ATOM 1664 N N . PHE A 1 215 ? -5.450 -2.041 -14.554 1.00 97.00 215 PHE A N 1
ATOM 1665 C CA . PHE A 1 215 ? -5.382 -0.612 -14.280 1.00 97.00 215 PHE A CA 1
ATOM 1666 C C . PHE A 1 215 ? -4.005 -0.076 -14.659 1.00 97.00 215 PHE A C 1
ATOM 1668 O O . PHE A 1 215 ? -2.989 -0.662 -14.286 1.00 97.00 215 PHE A O 1
ATOM 1675 N N . THR A 1 216 ? -3.958 1.067 -15.344 1.00 97.12 216 THR A N 1
ATOM 1676 C CA . THR A 1 216 ? -2.708 1.813 -15.519 1.00 97.12 216 THR A CA 1
ATOM 1677 C C . THR A 1 216 ? -2.541 2.797 -14.361 1.00 97.12 216 THR A C 1
ATOM 1679 O O . THR A 1 216 ? -3.353 3.706 -14.202 1.00 97.12 216 THR A O 1
ATOM 1682 N N . ILE A 1 217 ? -1.504 2.614 -13.543 1.00 96.69 217 ILE A N 1
ATOM 1683 C CA . ILE A 1 217 ? -1.315 3.311 -12.262 1.00 96.69 217 ILE A CA 1
ATOM 1684 C C . ILE A 1 217 ? 0.063 3.988 -12.228 1.00 96.69 217 ILE A C 1
ATOM 1686 O O . ILE A 1 217 ? 1.039 3.392 -12.694 1.00 96.69 217 ILE A O 1
ATOM 1690 N N . PRO A 1 218 ? 0.185 5.210 -11.675 1.00 96.62 218 PRO A N 1
ATOM 1691 C CA . PRO A 1 218 ? 1.486 5.830 -11.453 1.00 96.62 218 PRO A CA 1
ATOM 1692 C C . PRO A 1 218 ? 2.244 5.136 -10.319 1.00 96.62 218 PRO A C 1
ATOM 1694 O O . PRO A 1 218 ? 1.687 4.847 -9.263 1.00 96.62 218 PRO A O 1
ATOM 1697 N N . ILE A 1 219 ? 3.545 4.949 -10.498 1.00 97.06 219 ILE A N 1
ATOM 1698 C CA . ILE A 1 219 ? 4.472 4.552 -9.434 1.00 97.06 219 ILE A CA 1
ATOM 1699 C C . ILE A 1 219 ? 5.529 5.636 -9.225 1.00 97.06 219 ILE A C 1
ATOM 1701 O O . ILE A 1 219 ? 5.843 6.391 -10.144 1.00 97.06 219 ILE A O 1
ATOM 1705 N N . SER A 1 220 ? 6.079 5.719 -8.013 1.00 96.62 220 SER A N 1
ATOM 1706 C CA . SER A 1 220 ? 7.128 6.680 -7.661 1.00 96.62 220 SER A CA 1
ATOM 1707 C C . SER A 1 220 ? 7.903 6.192 -6.437 1.00 96.62 220 SER A C 1
ATOM 1709 O O . SER A 1 220 ? 7.521 6.505 -5.313 1.00 96.62 220 SER A O 1
ATOM 1711 N N . HIS A 1 221 ? 8.956 5.396 -6.632 1.00 96.00 221 HIS A N 1
ATOM 1712 C CA . HIS A 1 221 ? 9.721 4.825 -5.514 1.00 96.00 221 HIS A CA 1
ATOM 1713 C C . HIS A 1 221 ? 11.175 4.490 -5.877 1.00 96.00 221 HIS A C 1
ATOM 1715 O O . HIS A 1 221 ? 11.490 4.156 -7.022 1.00 96.00 221 HIS A O 1
ATOM 1721 N N . GLY A 1 222 ? 12.063 4.511 -4.877 1.00 94.25 222 GLY A N 1
ATOM 1722 C CA . GLY A 1 222 ? 13.427 3.957 -4.950 1.00 94.25 222 GLY A CA 1
ATOM 1723 C C . GLY A 1 222 ? 13.566 2.544 -4.365 1.00 94.25 222 GLY A C 1
ATOM 1724 O O . GLY A 1 222 ? 14.473 1.809 -4.755 1.00 94.25 222 GLY A O 1
ATOM 1725 N N . GLU A 1 223 ? 12.643 2.153 -3.483 1.00 94.56 223 GLU A N 1
ATOM 1726 C CA . GLU A 1 223 ? 12.649 0.888 -2.731 1.00 94.56 223 GLU A CA 1
ATOM 1727 C C . GLU A 1 223 ? 11.318 0.131 -2.877 1.00 94.56 223 GLU A C 1
ATOM 1729 O O . GLU A 1 223 ? 10.594 -0.094 -1.911 1.00 94.56 223 GLU A O 1
ATOM 1734 N N . GLY A 1 224 ? 10.940 -0.216 -4.108 1.00 95.44 224 GLY A N 1
ATOM 1735 C CA . GLY A 1 224 ? 9.667 -0.899 -4.380 1.00 95.44 224 GLY A CA 1
ATOM 1736 C C . GLY A 1 224 ? 9.786 -2.387 -4.678 1.00 95.44 224 GLY A C 1
ATOM 1737 O O . GLY A 1 224 ? 8.799 -2.989 -5.085 1.00 95.44 224 GLY A O 1
ATOM 1738 N N .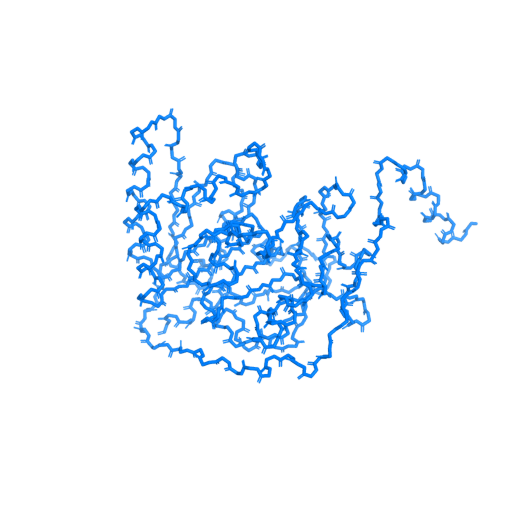 ARG A 1 225 ? 10.984 -2.971 -4.572 1.00 96.50 225 ARG A N 1
ATOM 1739 C CA . ARG A 1 225 ? 11.249 -4.332 -5.047 1.00 96.50 225 ARG A CA 1
ATOM 1740 C C . ARG A 1 225 ? 10.814 -5.363 -4.016 1.00 96.50 225 ARG A C 1
ATOM 1742 O O . ARG A 1 225 ? 11.508 -5.540 -3.017 1.00 96.50 225 ARG A O 1
ATOM 1749 N N . PHE A 1 226 ? 9.714 -6.065 -4.275 1.00 97.38 226 PHE A N 1
ATOM 1750 C CA . PHE A 1 226 ? 9.262 -7.163 -3.427 1.00 97.38 226 PHE A CA 1
ATOM 1751 C C . PHE A 1 226 ? 10.190 -8.369 -3.539 1.00 97.38 226 PHE A C 1
ATOM 1753 O O . PHE A 1 226 ? 10.431 -8.887 -4.633 1.00 97.38 226 PHE A O 1
ATOM 1760 N N . MET A 1 227 ? 10.707 -8.797 -2.388 1.00 95.75 227 MET A N 1
ATOM 1761 C CA . MET A 1 227 ? 11.650 -9.898 -2.240 1.00 95.75 227 MET A CA 1
ATOM 1762 C C . MET A 1 227 ? 11.166 -10.838 -1.135 1.00 95.75 227 MET A C 1
ATOM 1764 O O . MET A 1 227 ? 10.803 -10.396 -0.047 1.00 95.75 227 MET A O 1
ATOM 1768 N N . ALA A 1 228 ? 11.190 -12.134 -1.417 1.00 95.50 228 ALA A N 1
ATOM 1769 C CA . ALA A 1 228 ? 10.905 -13.218 -0.487 1.00 95.50 228 ALA A CA 1
ATOM 1770 C C . ALA A 1 228 ? 11.538 -14.507 -1.035 1.00 95.50 228 ALA A C 1
ATOM 1772 O O . ALA A 1 228 ? 11.953 -14.544 -2.198 1.00 95.50 228 ALA A O 1
ATOM 1773 N N . SER A 1 229 ? 11.609 -15.559 -0.220 1.00 94.38 229 SER A N 1
ATOM 1774 C CA . SER A 1 229 ? 11.975 -16.885 -0.724 1.00 94.38 229 SER A CA 1
ATOM 1775 C C . SER A 1 229 ? 10.895 -17.411 -1.675 1.00 94.38 229 SER A C 1
ATOM 1777 O O . SER A 1 229 ? 9.720 -17.070 -1.542 1.00 94.38 229 SER A O 1
ATOM 1779 N N . GLU A 1 230 ? 11.274 -18.268 -2.622 1.00 93.38 230 GLU A N 1
ATOM 1780 C CA . GLU A 1 230 ? 10.325 -18.903 -3.547 1.00 93.38 230 GLU A CA 1
ATOM 1781 C C . GLU A 1 230 ? 9.211 -19.652 -2.800 1.00 93.38 230 GLU A C 1
ATOM 1783 O O . GLU A 1 230 ? 8.039 -19.513 -3.141 1.00 93.38 230 GLU A O 1
ATOM 1788 N N . ALA A 1 231 ? 9.560 -20.340 -1.708 1.00 93.75 231 ALA A N 1
ATOM 1789 C CA . ALA A 1 231 ? 8.600 -21.018 -0.841 1.00 93.75 231 ALA A CA 1
ATOM 1790 C C . ALA A 1 231 ? 7.576 -20.052 -0.214 1.00 93.75 231 ALA A C 1
ATOM 1792 O O . ALA A 1 231 ? 6.385 -20.359 -0.172 1.00 93.75 231 ALA A O 1
ATOM 1793 N N . GLU A 1 232 ? 8.008 -18.872 0.249 1.00 95.00 232 GLU A N 1
ATOM 1794 C CA . GLU A 1 232 ? 7.080 -17.868 0.780 1.00 95.00 232 GLU A CA 1
ATOM 1795 C C . GLU A 1 232 ? 6.227 -17.242 -0.331 1.00 95.00 232 GLU A C 1
ATOM 1797 O O . GLU A 1 232 ? 5.033 -17.044 -0.125 1.00 95.00 232 GLU A O 1
ATOM 1802 N N . ILE A 1 233 ? 6.773 -16.995 -1.527 1.00 95.50 233 ILE A N 1
ATOM 1803 C CA . ILE A 1 233 ? 5.977 -16.504 -2.668 1.00 95.50 233 ILE A CA 1
ATOM 1804 C C . ILE A 1 233 ? 4.901 -17.523 -3.051 1.00 95.50 233 ILE A C 1
ATOM 1806 O O . ILE A 1 233 ? 3.735 -17.149 -3.186 1.00 95.50 233 ILE A O 1
ATOM 1810 N N . GLN A 1 234 ? 5.267 -18.800 -3.182 1.00 95.19 234 GLN A N 1
ATOM 1811 C CA . GLN A 1 234 ? 4.323 -19.870 -3.489 1.00 95.19 234 GLN A CA 1
ATOM 1812 C C . GLN A 1 234 ? 3.221 -19.944 -2.431 1.00 95.19 234 GLN A C 1
ATOM 1814 O O . GLN A 1 234 ? 2.043 -19.926 -2.772 1.00 95.19 234 GLN A O 1
ATOM 1819 N N . LYS A 1 235 ? 3.578 -19.915 -1.145 1.00 94.94 235 LYS A N 1
ATOM 1820 C CA . LYS A 1 235 ? 2.609 -19.901 -0.043 1.00 94.94 235 LYS A CA 1
ATOM 1821 C C . LYS A 1 235 ? 1.676 -18.688 -0.090 1.00 94.94 235 LYS A C 1
ATOM 1823 O O . LYS A 1 235 ? 0.475 -18.830 0.126 1.00 94.94 235 LYS A O 1
ATOM 1828 N N . LEU A 1 236 ? 2.196 -17.491 -0.376 1.00 96.12 236 LEU A N 1
ATOM 1829 C CA . LEU A 1 236 ? 1.369 -16.291 -0.546 1.00 96.12 236 LEU A CA 1
ATOM 1830 C C . LEU A 1 236 ? 0.402 -16.439 -1.723 1.00 96.12 236 LEU A C 1
ATOM 1832 O O . LEU A 1 236 ? -0.744 -16.005 -1.621 1.00 96.12 236 LEU A O 1
ATOM 1836 N N . TYR A 1 237 ? 0.844 -17.049 -2.820 1.00 95.12 237 TYR A N 1
ATOM 1837 C CA . TYR A 1 237 ? 0.018 -17.280 -4.000 1.00 95.12 237 TYR A CA 1
ATOM 1838 C C . TYR A 1 237 ? -1.073 -18.329 -3.754 1.00 95.12 237 TYR A C 1
ATOM 1840 O O . TYR A 1 237 ? -2.246 -18.078 -4.033 1.00 95.12 237 TYR A O 1
ATOM 1848 N N . GLU A 1 238 ? -0.711 -19.455 -3.136 1.00 94.75 238 GLU A N 1
ATOM 1849 C CA . GLU A 1 238 ? -1.634 -20.522 -2.735 1.00 94.75 238 GLU A CA 1
ATOM 1850 C C . GLU A 1 238 ? -2.710 -20.024 -1.774 1.00 94.75 238 GLU A C 1
ATOM 1852 O O . GLU A 1 238 ? -3.872 -20.409 -1.882 1.00 94.75 238 GLU A O 1
ATOM 1857 N N . ASN A 1 239 ? -2.340 -19.111 -0.876 1.00 95.06 239 ASN A N 1
ATOM 1858 C CA . ASN A 1 239 ? -3.260 -18.470 0.056 1.00 95.06 239 ASN A CA 1
ATOM 1859 C C . ASN A 1 239 ? -4.020 -17.281 -0.558 1.00 95.06 239 ASN A C 1
ATOM 1861 O O . ASN A 1 239 ? -4.722 -16.587 0.170 1.00 95.06 239 ASN A O 1
ATOM 1865 N N . GLY A 1 240 ? -3.847 -16.959 -1.844 1.00 95.25 240 GLY A N 1
ATOM 1866 C CA . GLY A 1 240 ? -4.517 -15.818 -2.485 1.00 95.25 240 GLY A CA 1
ATOM 1867 C C . GLY A 1 240 ? -4.099 -14.443 -1.937 1.00 95.25 240 GLY A C 1
ATOM 1868 O O . GLY A 1 240 ? -4.817 -13.453 -2.083 1.00 95.25 240 GLY A O 1
ATOM 1869 N N . GLN A 1 241 ? -2.954 -14.352 -1.257 1.00 97.19 241 GLN A N 1
ATOM 1870 C CA . GLN A 1 241 ? -2.464 -13.110 -0.654 1.00 97.19 241 GLN A CA 1
ATOM 1871 C C . GLN A 1 241 ? -1.777 -12.186 -1.657 1.00 97.19 241 GLN A C 1
ATOM 1873 O O . GLN A 1 241 ? -1.684 -10.989 -1.384 1.00 97.19 241 GLN A O 1
ATOM 1878 N N . ILE A 1 242 ? -1.334 -12.701 -2.805 1.00 97.50 242 ILE A N 1
ATOM 1879 C CA . ILE A 1 242 ? -0.887 -11.874 -3.929 1.00 97.50 242 ILE A CA 1
ATOM 1880 C C . ILE A 1 242 ? -2.128 -11.261 -4.575 1.00 97.50 242 ILE A C 1
ATOM 1882 O O . ILE A 1 242 ? -2.951 -11.961 -5.154 1.00 97.50 242 ILE A O 1
ATOM 1886 N N . ALA A 1 243 ? -2.283 -9.950 -4.413 1.00 97.12 243 ALA A N 1
ATOM 1887 C CA . ALA A 1 243 ? -3.487 -9.227 -4.806 1.00 97.12 243 ALA A CA 1
ATOM 1888 C C . ALA A 1 243 ? -3.362 -8.632 -6.207 1.00 97.12 243 ALA A C 1
ATOM 1890 O O . ALA A 1 243 ? -4.289 -8.720 -7.015 1.00 97.12 243 ALA A O 1
ATOM 1891 N N . THR A 1 244 ? -2.212 -8.023 -6.486 1.00 98.19 244 THR A N 1
ATOM 1892 C CA . THR A 1 244 ? -1.965 -7.286 -7.720 1.00 98.19 244 THR A CA 1
ATOM 1893 C C . THR A 1 244 ? -0.583 -7.581 -8.284 1.00 98.19 244 THR A C 1
ATOM 1895 O O . THR A 1 244 ? 0.393 -7.704 -7.538 1.00 98.19 244 THR A O 1
ATOM 1898 N N . GLN A 1 245 ? -0.497 -7.691 -9.612 1.00 97.94 245 GLN A N 1
ATOM 1899 C CA . GLN A 1 245 ? 0.745 -7.990 -10.329 1.00 97.94 245 GLN A CA 1
ATOM 1900 C C . GLN A 1 245 ? 0.955 -7.044 -11.514 1.00 97.94 245 GLN A C 1
ATOM 1902 O O . GLN A 1 245 ? -0.006 -6.658 -12.180 1.00 97.94 245 GLN A O 1
ATOM 1907 N N . TYR A 1 246 ? 2.210 -6.679 -11.779 1.00 98.06 246 TYR A N 1
ATOM 1908 C CA . TYR A 1 246 ? 2.606 -5.913 -12.960 1.00 98.06 246 TYR A CA 1
ATOM 1909 C C . TYR A 1 246 ? 2.401 -6.735 -14.234 1.00 98.06 246 TYR A C 1
ATOM 1911 O O . TYR A 1 246 ? 2.730 -7.923 -14.255 1.00 98.06 246 TYR A O 1
ATOM 1919 N N . LEU A 1 247 ? 1.923 -6.092 -15.299 1.00 97.00 247 LEU A N 1
ATOM 1920 C CA . LEU A 1 247 ? 1.750 -6.697 -16.619 1.00 97.00 247 LEU A CA 1
ATOM 1921 C C . LEU A 1 247 ? 2.590 -6.009 -17.694 1.00 97.00 247 LEU A C 1
ATOM 1923 O O . LEU A 1 247 ? 2.785 -4.791 -17.650 1.00 97.00 247 LEU A O 1
ATOM 1927 N N . ASP A 1 248 ? 3.025 -6.789 -18.682 1.00 95.69 248 ASP A N 1
ATOM 1928 C CA . ASP A 1 248 ? 3.544 -6.279 -19.952 1.00 95.69 248 ASP A CA 1
ATOM 1929 C C . ASP A 1 248 ? 2.413 -5.758 -20.869 1.00 95.69 248 ASP A C 1
ATOM 1931 O O . ASP A 1 248 ? 1.263 -5.587 -20.446 1.00 95.69 248 ASP A O 1
ATOM 1935 N N . LEU A 1 249 ? 2.745 -5.408 -22.116 1.00 92.88 249 LEU A N 1
ATOM 1936 C CA . LEU A 1 249 ? 1.763 -4.882 -23.075 1.00 92.88 249 LEU A CA 1
ATOM 1937 C C . LEU A 1 249 ? 0.894 -5.985 -23.684 1.00 92.88 249 LEU A C 1
ATOM 1939 O O . LEU A 1 249 ? -0.205 -5.707 -24.162 1.00 92.88 249 LEU A O 1
ATOM 1943 N N . GLU A 1 250 ? 1.383 -7.218 -23.659 1.00 94.38 250 GLU A N 1
ATOM 1944 C CA . GLU A 1 250 ? 0.714 -8.420 -24.136 1.00 94.38 250 GLU A CA 1
ATOM 1945 C C . GLU A 1 250 ? -0.253 -8.998 -23.086 1.00 94.38 250 GLU A C 1
ATOM 1947 O O . GLU A 1 250 ? -1.082 -9.849 -23.409 1.00 94.38 250 GLU A O 1
ATOM 1952 N N . GLY A 1 251 ? -0.192 -8.496 -21.850 1.00 92.31 251 GLY A N 1
ATOM 1953 C CA . GLY A 1 251 ? -1.054 -8.886 -20.740 1.00 92.31 251 GLY A CA 1
ATOM 1954 C C . GLY A 1 251 ? -0.496 -10.022 -19.880 1.00 92.31 251 GLY A C 1
ATOM 1955 O O . GLY A 1 251 ? -1.226 -10.538 -19.033 1.00 92.31 251 GLY A O 1
ATOM 1956 N N . ASN A 1 252 ? 0.768 -10.407 -20.068 1.00 94.00 252 ASN A N 1
ATOM 1957 C CA . ASN A 1 252 ? 1.444 -11.405 -19.241 1.00 94.00 252 ASN A CA 1
ATOM 1958 C C . ASN A 1 252 ? 2.059 -10.756 -18.001 1.00 94.00 252 ASN A C 1
ATOM 1960 O O . ASN A 1 252 ? 2.330 -9.553 -17.979 1.00 94.00 252 ASN A O 1
ATOM 1964 N N . ILE A 1 253 ? 2.330 -11.564 -16.973 1.00 93.94 253 ILE A N 1
ATOM 1965 C CA . ILE A 1 253 ? 3.052 -11.108 -15.781 1.00 93.94 253 ILE A CA 1
ATOM 1966 C C . ILE A 1 253 ? 4.420 -10.565 -16.202 1.00 93.94 253 ILE A C 1
ATOM 1968 O O . ILE A 1 253 ? 5.227 -11.241 -16.843 1.00 93.94 253 ILE A O 1
ATOM 1972 N N . ALA A 1 254 ? 4.692 -9.321 -15.821 1.00 94.31 254 ALA A N 1
ATOM 1973 C CA . ALA A 1 254 ? 5.948 -8.675 -16.135 1.00 94.31 254 ALA A CA 1
ATOM 1974 C C . ALA A 1 254 ? 7.055 -9.135 -15.180 1.00 94.31 254 ALA A C 1
ATOM 1976 O O . ALA A 1 254 ? 6.996 -8.971 -13.957 1.00 94.31 254 ALA A O 1
ATOM 1977 N N . HIS A 1 255 ? 8.137 -9.628 -15.769 1.00 90.31 255 HIS A N 1
ATOM 1978 C CA . HIS A 1 255 ? 9.362 -9.986 -15.068 1.00 90.31 255 HIS A CA 1
ATOM 1979 C C . HIS A 1 255 ? 10.448 -8.989 -15.492 1.00 90.31 255 HIS A C 1
ATOM 1981 O O . HIS A 1 255 ? 11.009 -9.131 -16.575 1.00 90.31 255 HIS A O 1
ATOM 1987 N N . GLY A 1 256 ? 10.705 -7.948 -14.700 1.00 92.44 256 GLY A N 1
ATOM 1988 C CA . GLY A 1 256 ? 11.713 -6.926 -15.017 1.00 92.44 256 GLY A CA 1
ATOM 1989 C C . GLY A 1 256 ? 11.264 -5.721 -15.861 1.00 92.44 256 GLY A C 1
ATOM 1990 O O . GLY A 1 256 ? 10.090 -5.578 -16.228 1.00 92.44 256 GLY A O 1
ATOM 1991 N N . MET A 1 257 ? 12.208 -4.817 -16.141 1.00 92.88 257 MET A N 1
ATOM 1992 C CA . MET A 1 257 ? 11.937 -3.559 -16.844 1.00 92.88 257 MET A CA 1
ATOM 1993 C C . MET A 1 257 ? 11.541 -3.777 -18.320 1.00 92.88 257 MET A C 1
ATOM 1995 O O . MET A 1 257 ? 11.966 -4.746 -18.949 1.00 92.88 257 MET A O 1
ATOM 1999 N N . PRO A 1 258 ? 10.738 -2.866 -18.907 1.00 93.38 258 PRO A N 1
ATOM 2000 C CA . PRO A 1 258 ? 10.192 -1.647 -18.297 1.00 93.38 258 PRO A CA 1
ATOM 2001 C C . PRO A 1 258 ? 8.891 -1.866 -17.509 1.00 93.38 258 PRO A C 1
ATOM 2003 O O . PRO A 1 258 ? 8.480 -0.980 -16.765 1.00 93.38 258 PRO A O 1
ATOM 2006 N N . PHE A 1 259 ? 8.242 -3.020 -17.652 1.00 95.75 259 PHE A N 1
ATOM 2007 C CA . PHE A 1 259 ? 6.861 -3.225 -17.200 1.00 95.75 259 PHE A CA 1
ATOM 2008 C C . PHE A 1 259 ? 6.740 -3.636 -15.725 1.00 95.75 259 PHE A C 1
ATOM 2010 O O . PHE A 1 259 ? 5.780 -3.258 -15.059 1.00 95.75 259 PHE A O 1
ATOM 2017 N N . ASN A 1 260 ? 7.757 -4.309 -15.185 1.00 96.38 260 ASN A N 1
ATOM 2018 C CA . ASN A 1 260 ? 7.994 -4.505 -13.755 1.00 96.38 260 ASN A CA 1
ATOM 2019 C C . ASN A 1 260 ? 9.251 -3.697 -13.358 1.00 96.38 260 ASN A C 1
ATOM 2021 O O . ASN A 1 260 ? 10.367 -4.222 -13.320 1.00 96.38 260 ASN A O 1
ATOM 2025 N N . PRO A 1 261 ? 9.092 -2.387 -13.104 1.00 94.62 261 PRO A N 1
ATOM 2026 C CA . PRO A 1 261 ? 10.196 -1.432 -12.972 1.00 94.62 261 PRO A CA 1
ATOM 2027 C C . PRO A 1 261 ? 11.160 -1.703 -11.822 1.00 94.62 261 PRO A C 1
ATOM 2029 O O . PRO A 1 261 ? 12.351 -1.421 -11.905 1.00 94.62 261 PRO A O 1
ATOM 2032 N N . ASN A 1 262 ? 10.635 -2.189 -10.703 1.00 95.50 262 ASN A N 1
ATOM 2033 C CA . ASN A 1 262 ? 11.433 -2.475 -9.516 1.00 95.50 262 ASN A CA 1
ATOM 2034 C C . ASN A 1 262 ? 12.065 -3.871 -9.566 1.00 95.50 262 ASN A C 1
ATOM 2036 O O . ASN A 1 262 ? 12.923 -4.143 -8.727 1.00 95.50 262 ASN A O 1
ATOM 2040 N N . ASN A 1 263 ? 11.703 -4.706 -10.551 1.00 95.62 263 ASN A N 1
ATOM 2041 C CA . ASN A 1 263 ? 12.086 -6.114 -10.651 1.00 95.62 263 ASN A CA 1
ATOM 2042 C C . ASN A 1 263 ? 11.624 -6.919 -9.420 1.00 95.62 263 ASN A C 1
ATOM 2044 O O . ASN A 1 263 ? 12.390 -7.702 -8.845 1.00 95.62 263 ASN A O 1
ATOM 2048 N N . SER A 1 264 ? 10.390 -6.662 -8.966 1.00 96.62 264 SER A N 1
ATOM 2049 C CA . SER A 1 264 ? 9.740 -7.434 -7.900 1.00 96.62 264 SER A CA 1
ATOM 2050 C C . SER A 1 264 ? 9.567 -8.884 -8.329 1.00 96.62 264 SER A C 1
ATOM 2052 O O . SER A 1 264 ? 9.173 -9.153 -9.469 1.00 96.62 264 SER A O 1
ATOM 2054 N N . LEU A 1 265 ? 9.849 -9.819 -7.421 1.00 95.38 265 LEU A N 1
ATOM 2055 C CA . LEU A 1 265 ? 9.724 -11.246 -7.707 1.00 95.38 265 LEU A CA 1
ATOM 2056 C C . LEU A 1 265 ? 8.272 -11.602 -8.035 1.00 95.38 265 LEU A C 1
ATOM 2058 O O . LEU A 1 265 ? 7.340 -11.064 -7.438 1.00 95.38 265 LEU A O 1
ATOM 2062 N N . PHE A 1 266 ? 8.098 -12.475 -9.029 1.00 95.00 266 PHE A N 1
ATOM 2063 C CA . PHE A 1 266 ? 6.792 -12.880 -9.563 1.00 95.00 266 PHE A CA 1
ATOM 2064 C C . PHE A 1 266 ? 5.875 -11.700 -9.960 1.00 95.00 266 PHE A C 1
ATOM 2066 O O . PHE A 1 266 ? 4.652 -11.794 -9.906 1.00 95.00 266 PHE A O 1
ATOM 2073 N N . GLY A 1 267 ? 6.457 -10.550 -10.323 1.00 95.75 267 GLY A N 1
ATOM 2074 C CA . GLY A 1 267 ? 5.694 -9.369 -10.730 1.00 95.75 267 GLY A CA 1
ATOM 2075 C C . GLY A 1 267 ? 4.795 -8.792 -9.634 1.00 95.75 267 GLY A C 1
ATOM 2076 O O . GLY A 1 267 ? 3.869 -8.062 -9.963 1.00 95.75 267 GLY A O 1
ATOM 2077 N N . ILE A 1 268 ? 5.028 -9.107 -8.356 1.00 97.56 268 ILE A N 1
ATOM 2078 C CA . ILE A 1 268 ? 4.168 -8.677 -7.245 1.00 97.56 268 ILE A CA 1
ATOM 2079 C C . ILE A 1 268 ? 4.182 -7.148 -7.112 1.00 97.56 268 ILE A C 1
ATOM 2081 O O . ILE A 1 268 ? 5.233 -6.543 -6.902 1.00 97.56 268 ILE A O 1
ATOM 2085 N N . GLU A 1 269 ? 3.003 -6.527 -7.189 1.00 98.06 269 GLU A N 1
ATOM 2086 C CA . GLU A 1 269 ? 2.803 -5.090 -6.955 1.00 98.06 269 GLU A CA 1
ATOM 2087 C C . GLU A 1 269 ? 2.165 -4.806 -5.592 1.00 98.06 269 GLU A C 1
ATOM 2089 O O . GLU A 1 269 ? 2.479 -3.793 -4.959 1.00 98.06 269 GLU A O 1
ATOM 2094 N N . GLY A 1 270 ? 1.295 -5.703 -5.129 1.00 98.31 270 GLY A N 1
ATOM 2095 C CA . GLY A 1 270 ? 0.592 -5.559 -3.864 1.00 98.31 270 GLY A CA 1
ATOM 2096 C C . GLY A 1 270 ? 0.098 -6.885 -3.298 1.00 98.31 270 GLY A C 1
ATOM 2097 O O . GLY A 1 270 ? -0.185 -7.844 -4.023 1.00 98.31 270 GLY A O 1
ATOM 2098 N N . ILE A 1 271 ? 0.000 -6.933 -1.970 1.00 98.69 271 ILE A N 1
ATOM 2099 C CA . ILE A 1 271 ? -0.386 -8.124 -1.207 1.00 98.69 271 ILE A CA 1
ATOM 2100 C C . ILE A 1 271 ? -1.389 -7.787 -0.100 1.00 98.69 271 ILE A C 1
ATOM 2102 O O . ILE A 1 271 ? -1.532 -6.635 0.318 1.00 98.69 271 ILE A O 1
ATOM 2106 N N . THR A 1 272 ? -2.070 -8.814 0.402 1.00 98.38 272 THR A N 1
ATOM 2107 C CA . THR A 1 272 ? -3.069 -8.708 1.473 1.00 98.38 272 THR A CA 1
ATOM 2108 C C . THR A 1 272 ? -2.710 -9.557 2.690 1.00 98.38 272 THR A C 1
ATOM 2110 O O . THR A 1 272 ? -1.938 -10.513 2.600 1.00 98.38 272 THR A O 1
ATOM 2113 N N . SER A 1 273 ? -3.272 -9.217 3.854 1.00 97.62 273 SER A N 1
ATOM 2114 C CA . SER A 1 273 ? -3.210 -10.080 5.041 1.00 97.62 273 SER A CA 1
ATOM 2115 C C . SER A 1 273 ? -4.058 -11.349 4.861 1.00 97.62 273 SER A C 1
ATOM 2117 O O . SER A 1 273 ? -4.911 -11.400 3.969 1.00 97.62 273 SER A O 1
ATOM 2119 N N . PRO A 1 274 ? -3.920 -12.367 5.733 1.00 95.62 274 PRO A N 1
ATOM 2120 C CA . PRO A 1 274 ? -4.679 -13.610 5.604 1.00 95.62 274 PRO A CA 1
ATOM 2121 C C . PRO A 1 274 ? -6.189 -13.394 5.782 1.00 95.62 274 PRO A C 1
ATOM 2123 O O . PRO A 1 274 ? -6.990 -14.123 5.216 1.00 95.62 274 PRO A O 1
ATOM 2126 N N . CYS A 1 275 ? -6.600 -12.360 6.524 1.00 94.25 275 CYS A N 1
ATOM 2127 C CA . CYS A 1 275 ? -8.006 -11.968 6.659 1.00 94.25 275 CYS A CA 1
ATOM 2128 C C . CYS A 1 275 ? -8.478 -10.966 5.587 1.00 94.25 275 CYS A C 1
ATOM 2130 O O . CYS A 1 275 ? -9.618 -10.508 5.639 1.00 94.25 275 CYS A O 1
ATOM 2132 N N . GLY A 1 276 ? -7.601 -10.548 4.669 1.00 96.31 276 GLY A N 1
ATOM 2133 C CA . GLY A 1 276 ? -7.891 -9.589 3.603 1.00 96.31 276 GLY A CA 1
ATOM 2134 C C . GLY A 1 276 ? -8.113 -8.136 4.042 1.00 96.31 276 GLY A C 1
ATOM 2135 O O . GLY A 1 276 ? -8.245 -7.277 3.174 1.00 96.31 276 GLY A O 1
ATOM 2136 N N . LYS A 1 277 ? -8.154 -7.824 5.348 1.00 97.38 277 LYS A N 1
ATOM 2137 C CA . LYS A 1 277 ? -8.438 -6.466 5.872 1.00 97.38 277 LYS A CA 1
ATOM 2138 C C . LYS A 1 277 ? -7.272 -5.490 5.756 1.00 97.38 277 LYS A C 1
ATOM 2140 O O . LYS A 1 277 ? -7.485 -4.281 5.826 1.00 97.38 277 LYS A O 1
ATOM 2145 N N . ILE A 1 278 ? -6.056 -6.001 5.585 1.00 98.69 278 ILE A N 1
ATOM 2146 C CA . ILE A 1 278 ? -4.861 -5.189 5.362 1.00 98.69 278 ILE A CA 1
ATOM 2147 C C . ILE A 1 278 ? -4.468 -5.341 3.900 1.00 98.69 278 ILE A C 1
ATOM 2149 O O . ILE A 1 278 ? -4.300 -6.471 3.440 1.00 98.69 278 ILE A O 1
ATOM 2153 N N . PHE A 1 279 ? -4.316 -4.227 3.191 1.00 98.81 279 PHE A N 1
ATOM 2154 C CA . PHE A 1 279 ? -3.845 -4.204 1.809 1.00 98.81 279 PHE A CA 1
ATOM 2155 C C . PHE A 1 279 ? -2.662 -3.251 1.666 1.00 98.81 279 PHE A C 1
ATOM 2157 O O . PHE A 1 279 ? -2.699 -2.120 2.148 1.00 98.81 279 PHE A O 1
ATOM 2164 N N . GLY A 1 280 ? -1.600 -3.720 1.023 1.00 98.69 280 GLY A N 1
ATOM 2165 C CA . GLY A 1 280 ? -0.402 -2.938 0.762 1.00 98.69 280 GLY A CA 1
ATOM 2166 C C . GLY A 1 280 ? -0.035 -2.992 -0.711 1.00 98.69 280 GLY A C 1
ATOM 2167 O O . GLY A 1 280 ? -0.113 -4.063 -1.312 1.00 98.69 280 GLY A O 1
ATOM 2168 N N . ARG A 1 281 ? 0.348 -1.849 -1.286 1.00 98.50 281 ARG A N 1
ATOM 2169 C CA . ARG A 1 281 ? 0.704 -1.737 -2.706 1.00 98.50 281 ARG A CA 1
ATOM 2170 C C . ARG A 1 281 ? 1.747 -0.653 -2.991 1.00 98.50 281 ARG A C 1
ATOM 2172 O O . ARG A 1 281 ? 1.856 0.306 -2.228 1.00 98.50 281 ARG A O 1
ATOM 2179 N N . MET A 1 282 ? 2.478 -0.772 -4.101 1.00 97.94 282 MET A N 1
ATOM 2180 C CA . MET A 1 282 ? 3.474 0.234 -4.519 1.00 97.94 282 MET A CA 1
ATOM 2181 C C . MET A 1 282 ? 2.928 1.334 -5.436 1.00 97.94 282 MET A C 1
ATOM 2183 O O . MET A 1 282 ? 3.425 2.459 -5.400 1.00 97.94 282 MET A O 1
ATOM 2187 N N . GLY A 1 283 ? 1.940 1.020 -6.268 1.00 97.62 283 GLY A N 1
ATOM 2188 C CA . GLY A 1 283 ? 1.264 1.971 -7.141 1.00 97.62 283 GLY A CA 1
ATOM 2189 C C . GLY A 1 283 ? 0.416 2.963 -6.357 1.00 97.62 283 GLY A C 1
ATOM 2190 O O . GLY A 1 283 ? -0.107 2.636 -5.294 1.00 97.62 283 GLY A O 1
ATOM 2191 N N . HIS A 1 284 ? 0.268 4.162 -6.916 1.00 98.00 284 HIS A N 1
ATOM 2192 C CA . HIS A 1 284 ? -0.402 5.306 -6.306 1.00 98.00 284 HIS A CA 1
ATOM 2193 C C . HIS A 1 284 ? -1.764 5.606 -6.964 1.00 98.00 284 HIS A C 1
ATOM 2195 O O . HIS A 1 284 ? -1.893 6.575 -7.721 1.00 98.00 284 HIS A O 1
ATOM 2201 N N . PRO A 1 285 ? -2.808 4.790 -6.735 1.00 96.94 285 PRO A N 1
ATOM 2202 C CA . PRO A 1 285 ? -4.140 5.067 -7.269 1.00 96.94 285 PRO A CA 1
ATOM 2203 C C . PRO A 1 285 ? -4.757 6.362 -6.711 1.00 96.94 285 PRO A C 1
ATOM 2205 O O . PRO A 1 285 ? -5.625 6.936 -7.359 1.00 96.94 285 PRO A O 1
ATOM 2208 N N . GLU A 1 286 ? -4.311 6.847 -5.549 1.00 97.44 286 GLU A N 1
ATOM 2209 C CA . GLU A 1 286 ? -4.732 8.124 -4.959 1.00 97.44 286 GLU A CA 1
ATOM 2210 C C . GLU A 1 286 ? -4.288 9.339 -5.780 1.00 97.44 286 GLU A C 1
ATOM 2212 O O . GLU A 1 286 ? -4.924 10.385 -5.712 1.00 97.44 286 GLU A O 1
ATOM 2217 N N . ARG A 1 287 ? -3.236 9.205 -6.601 1.00 95.94 287 ARG A N 1
ATOM 2218 C CA . ARG A 1 287 ? -2.765 10.285 -7.487 1.00 95.94 287 ARG A CA 1
ATOM 2219 C C . ARG A 1 287 ? -3.645 10.469 -8.723 1.00 95.94 287 ARG A C 1
ATOM 2221 O O . ARG A 1 287 ? -3.387 11.352 -9.541 1.00 95.94 287 ARG A O 1
ATOM 2228 N N . PHE A 1 288 ? -4.662 9.628 -8.903 1.00 94.19 288 PHE A N 1
ATOM 2229 C CA . PHE A 1 288 ? -5.635 9.789 -9.971 1.00 94.19 288 PHE A CA 1
ATOM 2230 C C . PHE A 1 288 ? -6.677 10.853 -9.616 1.00 94.19 288 PHE A C 1
ATOM 2232 O O . PHE A 1 288 ? -7.387 10.746 -8.618 1.00 94.19 288 PHE A O 1
ATOM 2239 N N . ALA A 1 289 ? -6.859 11.820 -10.512 1.00 90.38 289 ALA A N 1
ATOM 2240 C CA . ALA A 1 289 ? -7.994 12.730 -10.495 1.00 90.38 289 ALA A CA 1
ATOM 2241 C C . ALA A 1 289 ? -8.517 12.945 -11.918 1.00 90.38 289 ALA A C 1
ATOM 2243 O O . ALA A 1 289 ? -7.771 12.853 -12.897 1.00 90.38 289 ALA A O 1
ATOM 2244 N N . GLU A 1 290 ? -9.813 13.234 -12.032 1.00 88.69 290 GLU A N 1
ATOM 2245 C CA . GLU A 1 290 ? -10.439 13.515 -13.321 1.00 88.69 290 GLU A CA 1
ATOM 2246 C C . GLU A 1 290 ? -9.752 14.710 -13.997 1.00 88.69 290 GLU A C 1
ATOM 2248 O O . GLU A 1 290 ? -9.495 15.741 -13.378 1.00 88.69 290 GLU A O 1
ATOM 2253 N N . GLY A 1 291 ? -9.413 14.554 -15.277 1.00 90.38 291 GLY A N 1
ATOM 2254 C CA . GLY A 1 291 ? -8.675 15.561 -16.037 1.00 90.38 291 GLY A CA 1
ATOM 2255 C C . GLY A 1 291 ? -7.148 15.486 -15.914 1.00 90.38 291 GLY A C 1
ATOM 2256 O O . GLY A 1 291 ? -6.474 16.203 -16.657 1.00 90.38 291 GLY A O 1
ATOM 2257 N N . LEU A 1 292 ? -6.591 14.613 -15.066 1.00 92.19 292 LEU A N 1
ATOM 2258 C CA . LEU A 1 292 ? -5.169 14.249 -15.102 1.00 92.19 292 LEU A CA 1
ATOM 2259 C C . LEU A 1 292 ? -4.903 13.153 -16.146 1.00 92.19 292 LEU A C 1
ATOM 2261 O O . LEU A 1 292 ? -5.829 12.537 -16.666 1.00 92.19 292 LEU A O 1
ATOM 2265 N N . PHE A 1 293 ? -3.625 12.934 -16.481 1.00 92.88 293 PHE A N 1
ATOM 2266 C CA . PHE A 1 293 ? -3.166 11.850 -17.368 1.00 92.88 293 PHE A CA 1
ATOM 2267 C C . PHE A 1 293 ? -3.872 11.779 -18.741 1.00 92.88 293 PHE A C 1
ATOM 2269 O O . PHE A 1 293 ? -4.009 10.704 -19.315 1.00 92.88 293 PHE A O 1
ATOM 2276 N N . LYS A 1 294 ? -4.299 12.920 -19.308 1.00 91.62 294 LYS A N 1
ATOM 2277 C CA . LYS A 1 294 ? -5.094 12.985 -20.559 1.00 91.62 294 LYS A CA 1
ATOM 2278 C C . LYS A 1 294 ? -4.448 12.302 -21.772 1.00 91.62 294 LYS A C 1
ATOM 2280 O O . LYS A 1 294 ? -5.140 11.963 -22.724 1.00 91.62 294 LYS A O 1
ATOM 2285 N N . ASN A 1 295 ? -3.129 12.138 -21.759 1.00 93.75 295 ASN A N 1
ATOM 2286 C CA . ASN A 1 295 ? -2.353 11.462 -22.796 1.00 93.75 295 ASN A CA 1
ATOM 2287 C C . ASN A 1 295 ? -2.195 9.947 -22.562 1.00 93.75 295 ASN A C 1
ATOM 2289 O O . ASN A 1 295 ? -1.460 9.300 -23.304 1.00 93.75 295 ASN A O 1
ATOM 2293 N N . ILE A 1 296 ? -2.852 9.385 -21.545 1.00 92.81 296 ILE A N 1
ATOM 2294 C CA . ILE A 1 296 ? -2.751 7.977 -21.149 1.00 92.81 296 ILE A CA 1
ATOM 2295 C C . ILE A 1 296 ? -4.162 7.382 -21.166 1.00 92.81 296 ILE A C 1
ATOM 2297 O O . ILE A 1 296 ? -4.842 7.384 -20.148 1.00 92.81 296 ILE A O 1
ATOM 2301 N N . PRO A 1 297 ? -4.648 6.890 -22.317 1.00 86.88 297 PRO A N 1
ATOM 2302 C CA . PRO A 1 297 ? -6.057 6.522 -22.489 1.00 86.88 297 PRO A CA 1
ATOM 2303 C C . PRO A 1 297 ? -6.505 5.328 -21.633 1.00 86.88 297 PRO A C 1
ATOM 2305 O O . PRO A 1 297 ? -7.699 5.122 -21.450 1.00 86.88 297 PRO A O 1
ATOM 2308 N N . THR A 1 298 ? -5.565 4.532 -21.122 1.00 88.56 298 THR A N 1
ATOM 2309 C CA . THR A 1 298 ? -5.824 3.345 -20.294 1.00 88.56 298 THR A CA 1
ATOM 2310 C C . THR A 1 298 ? -5.885 3.650 -18.795 1.00 88.56 298 THR A C 1
ATOM 2312 O O . THR A 1 298 ? -6.189 2.761 -17.998 1.00 88.56 298 THR A O 1
ATOM 2315 N N . VAL A 1 299 ? -5.582 4.889 -18.389 1.00 90.12 299 VAL A N 1
ATOM 2316 C CA . VAL A 1 299 ? -5.633 5.303 -16.985 1.00 90.12 299 VAL A CA 1
ATOM 2317 C C . VAL A 1 299 ? -7.083 5.354 -16.508 1.00 90.12 299 VAL A C 1
ATOM 2319 O O . VAL A 1 299 ? -7.932 5.987 -17.126 1.00 90.12 299 VAL A O 1
ATOM 2322 N N . ASN A 1 300 ? -7.371 4.684 -15.398 1.00 86.81 300 ASN A N 1
ATOM 2323 C CA . ASN A 1 300 ? -8.718 4.593 -14.844 1.00 86.81 300 ASN A CA 1
ATOM 2324 C C . ASN A 1 300 ? -8.676 4.666 -13.318 1.00 86.81 300 ASN A C 1
ATOM 2326 O O . ASN A 1 300 ? -7.663 4.344 -12.694 1.00 86.81 300 ASN A O 1
ATOM 2330 N N . TYR A 1 301 ? -9.796 5.071 -12.718 1.00 90.31 301 TYR A N 1
ATOM 2331 C CA . TYR A 1 301 ? -9.935 5.105 -11.267 1.00 90.31 301 TYR A CA 1
ATOM 2332 C C . TYR A 1 301 ? -9.946 3.687 -10.689 1.00 90.31 301 TYR A C 1
ATOM 2334 O O . TYR A 1 301 ? -10.703 2.825 -11.136 1.00 90.31 301 TYR A O 1
ATOM 2342 N N . HIS A 1 302 ? -9.121 3.453 -9.672 1.00 93.81 302 HIS A N 1
ATOM 2343 C CA . HIS A 1 302 ? -9.062 2.178 -8.972 1.00 93.81 302 HIS A CA 1
ATOM 2344 C C . HIS A 1 302 ? -9.990 2.211 -7.754 1.00 93.81 302 HIS A C 1
ATOM 2346 O O . HIS A 1 302 ? -9.760 2.972 -6.814 1.00 93.81 302 HIS A O 1
ATOM 2352 N N . ASN A 1 303 ? -10.995 1.334 -7.715 1.00 96.25 303 ASN A N 1
ATOM 2353 C CA . ASN A 1 303 ? -12.092 1.393 -6.736 1.00 96.25 303 ASN A CA 1
ATOM 2354 C C . ASN A 1 303 ? -11.710 1.003 -5.292 1.00 96.25 303 ASN A C 1
ATOM 2356 O O . ASN A 1 303 ? -12.593 0.721 -4.491 1.00 96.25 303 ASN A O 1
ATOM 2360 N N . ILE A 1 304 ? -10.428 0.984 -4.910 1.00 98.06 304 ILE A N 1
ATOM 2361 C CA . ILE A 1 304 ? -10.022 0.549 -3.558 1.00 98.06 304 ILE A CA 1
ATOM 2362 C C . ILE A 1 304 ? -10.559 1.465 -2.456 1.00 98.06 304 ILE A C 1
ATOM 2364 O O . ILE A 1 304 ? -10.976 0.973 -1.411 1.00 98.06 304 ILE A O 1
ATOM 2368 N N . PHE A 1 305 ? -10.598 2.779 -2.683 1.00 98.31 305 PHE A N 1
ATOM 2369 C CA . PHE A 1 305 ? -11.125 3.733 -1.704 1.00 98.31 305 PHE A CA 1
ATOM 2370 C C . PHE A 1 305 ? -12.638 3.572 -1.562 1.00 98.31 305 PHE A C 1
ATOM 2372 O O . PHE A 1 305 ? -13.144 3.475 -0.445 1.00 98.31 305 PHE A O 1
ATOM 2379 N N . LYS A 1 306 ? -13.336 3.429 -2.697 1.00 97.88 306 LYS A N 1
ATOM 2380 C CA . LYS A 1 306 ? -14.773 3.151 -2.748 1.00 97.88 306 LYS A CA 1
ATOM 2381 C C . LYS A 1 306 ? -15.108 1.870 -1.991 1.00 97.88 306 LYS A C 1
ATOM 2383 O O . LYS A 1 306 ? -15.923 1.898 -1.078 1.00 97.88 306 LYS A O 1
ATOM 2388 N N . ASN A 1 307 ? -14.424 0.778 -2.320 1.00 98.00 307 ASN A N 1
ATOM 2389 C CA . ASN A 1 307 ? -14.604 -0.523 -1.688 1.00 98.00 307 ASN A CA 1
ATOM 2390 C C . ASN A 1 307 ? -14.320 -0.481 -0.179 1.00 98.00 307 ASN A C 1
ATOM 2392 O O . ASN A 1 307 ? -15.064 -1.067 0.605 1.00 98.00 307 ASN A O 1
ATOM 2396 N N . GLY A 1 308 ? -13.280 0.247 0.243 1.00 97.56 308 GLY A N 1
ATOM 2397 C CA . GLY A 1 308 ? -12.983 0.466 1.659 1.00 97.56 308 GLY A CA 1
ATOM 2398 C C . GLY A 1 308 ? -14.117 1.183 2.394 1.00 97.56 308 GLY A C 1
ATOM 2399 O O . GLY A 1 308 ? -14.485 0.780 3.493 1.00 97.56 308 GLY A O 1
ATOM 2400 N N . VAL A 1 309 ? -14.714 2.209 1.782 1.00 97.88 309 VAL A N 1
ATOM 2401 C CA . VAL A 1 309 ? -15.854 2.934 2.365 1.00 97.88 309 VAL A CA 1
ATOM 2402 C C . VAL A 1 309 ? -17.130 2.089 2.364 1.00 97.88 309 VAL A C 1
ATOM 2404 O O . VAL A 1 309 ? -17.830 2.029 3.373 1.00 97.88 309 VAL A O 1
ATOM 2407 N N . GLU A 1 310 ? -17.437 1.422 1.252 1.00 96.31 310 GLU A N 1
ATOM 2408 C CA . GLU A 1 310 ? -18.622 0.570 1.102 1.00 96.31 310 GLU A CA 1
ATOM 2409 C C . GLU A 1 310 ? -18.603 -0.645 2.029 1.00 96.31 310 GLU A C 1
ATOM 2411 O O . GLU A 1 310 ? -19.667 -1.127 2.400 1.00 96.31 310 GLU A O 1
ATOM 2416 N N . TYR A 1 311 ? -17.427 -1.112 2.457 1.00 96.38 311 TYR A N 1
ATOM 2417 C CA . TYR A 1 311 ? -17.321 -2.194 3.434 1.00 96.38 311 TYR A CA 1
ATOM 2418 C C . TYR A 1 311 ? -18.057 -1.891 4.753 1.00 96.38 311 TYR A C 1
ATOM 2420 O O . TYR A 1 311 ? -18.631 -2.793 5.363 1.00 96.38 311 TYR A O 1
ATOM 2428 N N . PHE A 1 312 ? -18.060 -0.628 5.187 1.00 96.31 312 PHE A N 1
ATOM 2429 C CA . PHE A 1 312 ? -18.650 -0.218 6.464 1.00 96.31 312 PHE A CA 1
ATOM 2430 C C . PHE A 1 312 ? -20.083 0.320 6.351 1.00 96.31 312 PHE A C 1
ATOM 2432 O O . PHE A 1 312 ? -20.743 0.473 7.381 1.00 96.31 312 PHE A O 1
ATOM 2439 N N . LYS A 1 313 ? -20.575 0.594 5.140 1.00 89.00 313 LYS A N 1
ATOM 2440 C CA . LYS A 1 313 ? -21.953 1.056 4.912 1.00 89.00 313 LYS A CA 1
ATOM 2441 C C . LYS A 1 313 ? -22.939 -0.106 5.057 1.00 89.00 313 LYS A C 1
ATOM 2443 O O . LYS A 1 313 ? -23.875 0.024 5.880 1.00 89.00 313 LYS A O 1
#

Mean predicted aligned error: 4.21 Å

Secondary structure (DSSP, 8-state):
--HHHHHHHHHHTTTTTS-SS-S--------GGGTT-S-----------SS-EEE--B-TTB--HHHHHHHHHHTT-EEE--B---SSHHHHHHHHHHHHHHHHH-SEEEE--B-GGGGTTTSTTHHHHHHHHSHHHHHHHHHHHHTT-EEEEETHHHHHHHHTTHHHHSS-----TTS-EEE--TTSS-EEEEEEEEE----STTTTT-TT-EEEEEEEESS-EEE--HHHHHHHHHTT-EEEEEE-SSSSBP-STTTSTT--GGGEEEEE-TTS-EEEESS-GGG--TTS-TT-TTB---THHHHHHHTT-

Foldseek 3Di:
DDPVVVVCVVCVPCCVPQPQFFPDFDAQDDDLVLFQLVPFPQDQDAFPDPAFEEEEEAAVFFDCQCLVQVLLVVLRHHYYYDYQDVPDDVSNVVSLVVVLVSLQRGQEYEYGHGAHVPLDDPGALVVVLVSCPPPSNQVSLVVSVVVPGFYEAEASGLQSCQCQVCPQAVGGDDDDPQGKHWAFQSSQDWDWDWAKKAFCAQPALLRPPRHGPIATFIFTDGGQAIDHDSVVVSVQRSLNFQGMFFADPVGDGDGTPDRLRSRHYSRRFKGAYSNNRYIYGRTDLSPDDPPPPPVPVRHDRRCSSNSSRVSND